Protein AF-A0A914SYP7-F1 (afdb_monomer)

Solvent-accessible surface area (backbone atoms only — not comparable to full-atom values): 13583 Å² total; per-residue (Å²): 135,56,60,58,55,54,34,46,78,70,54,37,37,59,67,26,40,69,58,73,39,77,36,62,52,45,27,40,28,36,30,18,75,81,48,100,40,60,24,59,44,74,64,78,70,48,81,39,57,65,68,84,63,86,52,96,86,84,52,54,70,45,66,65,44,69,56,61,46,80,34,34,41,32,38,83,73,42,60,67,60,58,36,17,36,28,43,35,43,30,37,28,48,90,49,87,47,13,25,36,36,40,38,35,40,39,75,30,78,43,51,50,61,46,49,47,62,63,46,64,76,76,53,83,63,48,77,50,71,31,72,23,89,44,66,43,72,69,57,82,59,41,78,45,41,39,38,39,38,30,25,66,34,79,59,68,79,84,58,64,69,55,46,52,51,37,39,58,71,29,57,22,39,40,28,51,30,50,73,72,27,72,59,17,60,66,42,56,66,28,53,24,26,46,42,40,31,44,33,25,66,59,65,86,56,50,69,39,91,68,94,69,75,92,75,91,72,90,74,77,83,87,75,78,81,57,62,74,59,54,53,54,54,52,53,52,50,57,53,56,62,73,75,107

Radius of gyration: 18.47 Å; Cα contacts (8 Å, |Δi|>4): 486; chains: 1; bounding box: 50×54×42 Å

pLDDT: mean 72.08, std 23.45, range [26.28, 97.94]

Secondary structure (DSSP, 8-state):
--HHHHHHHTT-TTTT-SS--SEE-SEEEEEESSS--EEEE--TT-EE-SS----TTS-------S-EEEEEEE-SSPPPSSSEEEEEEEESTTSSS-EEEEEEEEEP---SEEEHHHHHHHS--EEEEEE---EEE--SSEEEEEEEEEEEESS----HHHHHHHHHHHTT-HHHHHHHSHHHHHH-S-SEEEEEEEEESS-SSEEE--------S---------HHHHHHHHHHHHHHHT--

Structure (mmCIF, N/CA/C/O backbone):
data_AF-A0A914SYP7-F1
#
_entry.id   AF-A0A914SYP7-F1
#
loop_
_atom_site.group_PDB
_atom_site.id
_atom_site.type_symbol
_atom_site.label_atom_id
_atom_site.label_alt_id
_atom_site.label_comp_id
_atom_site.label_asym_id
_atom_site.label_entity_id
_atom_site.label_seq_id
_atom_site.pdbx_PDB_ins_code
_atom_site.Cartn_x
_atom_site.Cartn_y
_atom_site.Cartn_z
_atom_site.occupancy
_atom_site.B_iso_or_equiv
_atom_site.auth_seq_id
_atom_site.auth_comp_id
_atom_site.auth_asym_id
_atom_site.auth_atom_id
_atom_site.pdbx_PDB_model_num
ATOM 1 N N . MET A 1 1 ? 15.808 -10.526 12.968 1.00 59.25 1 MET A N 1
ATOM 2 C CA . MET A 1 1 ? 14.488 -11.088 12.610 1.00 59.25 1 MET A CA 1
ATOM 3 C C . MET A 1 1 ? 14.182 -10.662 11.183 1.00 59.25 1 MET A C 1
ATOM 5 O O . MET A 1 1 ? 14.429 -9.505 10.868 1.00 59.25 1 MET A O 1
ATOM 9 N N . THR A 1 2 ? 13.790 -11.585 10.304 1.00 77.69 2 THR A N 1
ATOM 10 C CA . THR A 1 2 ? 13.540 -11.302 8.876 1.00 77.69 2 THR A CA 1
ATOM 11 C C . THR A 1 2 ? 12.150 -10.690 8.678 1.00 77.69 2 THR A C 1
ATOM 13 O O . THR A 1 2 ? 11.275 -10.876 9.523 1.00 77.69 2 THR A O 1
ATOM 16 N N . ILE A 1 3 ? 11.920 -9.992 7.559 1.00 80.94 3 ILE A N 1
ATOM 17 C CA . ILE A 1 3 ? 10.593 -9.441 7.230 1.00 80.94 3 ILE A CA 1
ATOM 18 C C . ILE A 1 3 ? 9.526 -10.545 7.144 1.00 80.94 3 ILE A C 1
ATOM 20 O O . ILE A 1 3 ? 8.424 -10.377 7.654 1.00 80.94 3 ILE A O 1
ATOM 24 N N . SER A 1 4 ? 9.890 -11.719 6.615 1.00 79.69 4 SER A N 1
ATOM 25 C CA . SER A 1 4 ? 9.007 -12.889 6.544 1.00 79.69 4 SER A CA 1
ATOM 26 C C . SER A 1 4 ? 8.506 -13.332 7.921 1.00 79.69 4 SER A C 1
ATOM 28 O O . SER A 1 4 ? 7.299 -13.474 8.114 1.00 79.69 4 SER A O 1
ATOM 30 N N . ASN A 1 5 ? 9.399 -13.430 8.915 1.00 78.44 5 ASN A N 1
ATOM 31 C CA . ASN A 1 5 ? 8.998 -13.772 10.281 1.00 78.44 5 ASN A CA 1
ATOM 32 C C . ASN A 1 5 ? 8.018 -12.739 10.854 1.00 78.44 5 ASN A C 1
ATOM 34 O O . ASN A 1 5 ? 7.025 -13.124 11.459 1.00 78.44 5 ASN A O 1
ATOM 38 N N . TYR A 1 6 ? 8.236 -11.440 10.612 1.00 82.06 6 TYR A N 1
ATOM 39 C CA . TYR A 1 6 ? 7.307 -10.400 11.068 1.00 82.06 6 TYR A CA 1
ATOM 40 C C . TYR A 1 6 ? 5.903 -10.554 10.467 1.00 82.06 6 TYR A C 1
ATOM 42 O O . TYR A 1 6 ? 4.918 -10.420 11.193 1.00 82.06 6 TYR A O 1
ATOM 50 N N . PHE A 1 7 ? 5.785 -10.851 9.170 1.00 86.00 7 PHE A N 1
ATOM 51 C CA . PHE A 1 7 ? 4.485 -11.032 8.511 1.00 86.00 7 PHE A CA 1
ATOM 52 C C . PHE A 1 7 ? 3.754 -12.299 8.975 1.00 86.00 7 PHE A C 1
ATOM 54 O O . PHE A 1 7 ? 2.538 -12.263 9.156 1.00 86.00 7 PHE A O 1
ATOM 61 N N . VAL A 1 8 ? 4.475 -13.398 9.206 1.00 89.56 8 VAL A N 1
ATOM 62 C CA . VAL A 1 8 ? 3.882 -14.658 9.687 1.00 89.56 8 VAL A CA 1
ATOM 63 C C . VAL A 1 8 ? 3.490 -14.559 11.163 1.00 89.56 8 VAL A C 1
ATOM 65 O O . VAL A 1 8 ? 2.352 -14.855 11.519 1.00 89.56 8 VAL A O 1
ATOM 68 N N . GLU A 1 9 ? 4.391 -14.097 12.032 1.00 85.62 9 GLU A N 1
ATOM 69 C CA . GLU A 1 9 ? 4.154 -14.040 13.484 1.00 85.62 9 GLU A CA 1
ATOM 70 C C . GLU A 1 9 ? 3.092 -13.002 13.873 1.00 85.62 9 GLU A C 1
ATOM 72 O O . GLU A 1 9 ? 2.398 -13.166 14.875 1.00 85.62 9 GLU A O 1
ATOM 77 N N . SER A 1 10 ? 2.921 -11.944 13.074 1.00 83.12 10 SER A N 1
ATOM 78 C CA . SER A 1 10 ? 1.834 -10.972 13.264 1.00 83.12 10 SER A CA 1
ATOM 79 C C . SER A 1 10 ? 0.471 -11.461 12.764 1.00 83.12 10 SER A C 1
ATOM 81 O O . SER A 1 10 ? -0.525 -10.771 12.980 1.00 83.12 10 SER A O 1
ATOM 83 N N . GLY A 1 11 ? 0.414 -12.617 12.093 1.00 89.69 11 GLY A N 1
ATOM 84 C CA . GLY A 1 11 ? -0.795 -13.153 11.466 1.00 89.69 11 GLY A CA 1
ATOM 85 C C . GLY A 1 11 ? -1.208 -12.442 10.173 1.00 89.69 11 GLY A C 1
ATOM 86 O O . GLY A 1 11 ? -2.262 -12.763 9.624 1.00 89.69 11 GLY A O 1
ATOM 87 N N . LEU A 1 12 ? -0.398 -11.495 9.675 1.00 90.19 12 LEU A N 1
ATOM 88 C CA . LEU A 1 12 ? -0.665 -10.753 8.440 1.00 90.19 12 LEU A CA 1
ATOM 89 C C . LEU A 1 12 ? -0.577 -11.633 7.201 1.00 90.19 12 LEU A C 1
ATOM 91 O O . LEU A 1 12 ? -1.399 -11.488 6.303 1.00 90.19 12 LEU A O 1
ATOM 95 N N . SER A 1 13 ? 0.391 -12.543 7.152 1.00 92.62 13 SER A N 1
ATOM 96 C CA . SER A 1 13 ? 0.510 -13.513 6.067 1.00 92.62 13 SER A CA 1
ATOM 97 C C . SER A 1 13 ? 0.061 -14.900 6.530 1.00 92.62 13 SER A C 1
ATOM 99 O O . SER A 1 13 ? 0.503 -15.344 7.592 1.00 92.62 13 SER A O 1
ATOM 101 N N . PRO A 1 14 ? -0.748 -15.626 5.736 1.00 93.31 14 PRO A N 1
ATOM 102 C CA . PRO A 1 14 ? -1.319 -15.225 4.439 1.00 93.31 14 PRO A CA 1
ATOM 103 C C . PRO A 1 14 ? -2.652 -14.456 4.555 1.00 93.31 14 PRO A C 1
ATOM 105 O O . PRO A 1 14 ? -3.270 -14.155 3.541 1.00 93.31 14 PRO A O 1
ATOM 108 N N . THR A 1 15 ? -3.126 -14.180 5.775 1.00 94.31 15 THR A N 1
ATOM 109 C CA . THR A 1 15 ? -4.508 -13.750 6.056 1.00 94.31 15 THR A CA 1
ATOM 110 C C . THR A 1 15 ? -4.917 -12.438 5.389 1.00 94.31 15 THR A C 1
ATOM 112 O O . THR A 1 15 ? -6.018 -12.349 4.867 1.00 94.31 15 THR A O 1
ATOM 115 N N . ALA A 1 16 ? -4.058 -11.422 5.440 1.00 93.81 16 ALA A N 1
ATOM 116 C CA . ALA A 1 16 ? -4.297 -10.087 4.891 1.00 93.81 16 ALA A CA 1
ATOM 117 C C . ALA A 1 16 ? -3.341 -9.755 3.740 1.00 93.81 16 ALA A C 1
ATOM 119 O O . ALA A 1 16 ? -3.698 -9.024 2.823 1.00 93.81 16 ALA A O 1
ATOM 120 N N . VAL A 1 17 ? -2.118 -10.283 3.790 1.00 95.94 17 VAL A N 1
ATOM 121 C CA . VAL A 1 17 ? -1.097 -10.129 2.754 1.00 95.94 17 VAL A CA 1
ATOM 122 C C . VAL A 1 17 ? -0.752 -11.525 2.234 1.00 95.94 17 VAL A C 1
ATOM 124 O O . VAL A 1 17 ? 0.006 -12.236 2.895 1.00 95.94 17 VAL A O 1
ATOM 127 N N . PRO A 1 18 ? -1.316 -11.942 1.083 1.00 95.12 18 PRO A N 1
ATOM 128 C CA . PRO A 1 18 ? -1.165 -13.309 0.579 1.00 95.12 18 PRO A CA 1
ATOM 129 C C . PRO A 1 18 ? 0.273 -13.674 0.194 1.00 95.12 18 PRO A C 1
ATOM 131 O O . PRO A 1 18 ? 0.673 -14.829 0.325 1.00 95.12 18 PRO A O 1
ATOM 134 N N . ILE A 1 19 ? 1.050 -12.691 -0.276 1.00 95.19 19 ILE A N 1
ATOM 135 C CA . ILE A 1 19 ? 2.440 -12.864 -0.709 1.00 95.19 19 ILE A CA 1
ATOM 136 C C . ILE A 1 19 ? 3.342 -11.967 0.138 1.00 95.19 19 ILE A C 1
ATOM 138 O O . ILE A 1 19 ? 3.200 -10.746 0.148 1.00 95.19 19 ILE A O 1
ATOM 142 N N . ILE A 1 20 ? 4.285 -12.583 0.851 1.00 92.62 20 ILE A N 1
ATOM 143 C CA . ILE A 1 20 ? 5.239 -11.883 1.718 1.00 92.62 20 ILE A CA 1
ATOM 144 C C . ILE A 1 20 ? 6.195 -11.026 0.866 1.00 92.62 20 ILE A C 1
ATOM 146 O O . ILE A 1 20 ? 6.723 -11.536 -0.125 1.00 92.62 20 ILE A O 1
ATOM 150 N N . PRO A 1 21 ? 6.490 -9.773 1.267 1.00 93.62 21 PRO A N 1
ATOM 151 C CA . PRO A 1 21 ? 7.465 -8.941 0.571 1.00 93.62 21 PRO A CA 1
ATOM 152 C C . PRO A 1 21 ? 8.863 -9.552 0.509 1.00 93.62 21 PRO A C 1
ATOM 154 O O . PRO A 1 21 ? 9.337 -10.138 1.486 1.00 93.62 21 PRO A O 1
ATOM 157 N N . LEU A 1 22 ? 9.561 -9.335 -0.609 1.00 92.50 22 LEU A N 1
ATOM 158 C CA . LEU A 1 22 ? 10.922 -9.852 -0.807 1.00 92.50 22 LEU A CA 1
ATOM 159 C C . LEU A 1 22 ? 11.939 -9.247 0.174 1.00 92.50 22 LEU A C 1
ATOM 161 O O . LEU A 1 22 ? 12.915 -9.905 0.537 1.00 92.50 22 LEU A O 1
ATOM 165 N N . GLY A 1 23 ? 11.714 -8.008 0.620 1.00 87.50 23 GLY A N 1
ATOM 166 C CA . GLY A 1 23 ? 12.607 -7.317 1.544 1.00 87.50 23 GLY A CA 1
ATOM 167 C C . GLY A 1 23 ? 11.918 -6.283 2.439 1.00 87.50 23 GLY A C 1
ATOM 168 O O . GLY A 1 23 ? 10.745 -5.953 2.248 1.00 87.50 23 GLY A O 1
ATOM 169 N N . PRO A 1 24 ? 12.634 -5.776 3.454 1.00 86.12 24 PRO A N 1
ATOM 170 C CA . PRO A 1 24 ? 12.140 -4.710 4.308 1.00 86.12 24 PRO A CA 1
ATOM 171 C C . PRO A 1 24 ? 12.302 -3.329 3.663 1.00 86.12 24 PRO A C 1
ATOM 173 O O . PRO A 1 24 ? 13.251 -3.075 2.923 1.00 86.12 24 PRO A O 1
ATOM 176 N N . ILE A 1 25 ? 11.415 -2.404 4.018 1.00 82.56 25 ILE A N 1
ATOM 177 C CA . ILE A 1 25 ? 11.635 -0.967 3.806 1.00 82.56 25 ILE A CA 1
ATOM 178 C C . ILE A 1 25 ? 12.578 -0.454 4.903 1.00 82.56 25 ILE A C 1
ATOM 180 O O . ILE A 1 25 ? 12.410 -0.826 6.066 1.00 82.56 25 ILE A O 1
ATOM 184 N N . LYS A 1 26 ? 13.546 0.405 4.550 1.00 79.31 26 LYS A N 1
ATOM 185 C CA . LYS A 1 26 ? 14.510 0.960 5.516 1.00 79.31 26 LYS A CA 1
ATOM 186 C C . LYS A 1 26 ? 13.840 1.929 6.478 1.00 79.31 26 LYS A C 1
ATOM 188 O O . LYS A 1 26 ? 14.032 1.840 7.685 1.00 79.31 26 LYS A O 1
ATOM 193 N N . GLY A 1 27 ? 13.064 2.852 5.922 1.00 75.50 27 GLY A N 1
ATOM 194 C CA . GLY A 1 27 ? 12.310 3.805 6.711 1.00 75.50 27 GLY A CA 1
ATOM 195 C C . GLY A 1 27 ? 11.198 4.460 5.915 1.00 75.50 27 GLY A C 1
ATOM 196 O O . GLY A 1 27 ? 11.234 4.502 4.684 1.00 75.50 27 GLY A O 1
ATOM 197 N N . VAL A 1 28 ? 10.189 4.948 6.623 1.00 76.31 28 VAL A N 1
ATOM 198 C CA . VAL A 1 28 ? 9.064 5.673 6.028 1.00 76.31 28 VAL A CA 1
ATOM 199 C C . VAL A 1 28 ? 8.807 6.948 6.800 1.00 76.31 28 VAL A C 1
ATOM 201 O O . VAL A 1 28 ? 8.855 6.960 8.028 1.00 76.31 28 VAL A O 1
ATOM 204 N N . VAL A 1 29 ? 8.506 8.013 6.069 1.00 74.44 29 VAL A N 1
ATOM 205 C CA . VAL A 1 29 ? 8.021 9.264 6.628 1.00 74.44 29 VAL A CA 1
ATOM 206 C C . VAL A 1 29 ? 6.560 9.422 6.257 1.00 74.44 29 VAL A C 1
ATOM 208 O O . VAL A 1 29 ? 6.200 9.377 5.078 1.00 74.44 29 VAL A O 1
ATOM 211 N N . MET A 1 30 ? 5.725 9.618 7.268 1.00 70.12 30 MET A N 1
ATOM 212 C CA . MET A 1 30 ? 4.312 9.931 7.103 1.00 70.12 30 MET A CA 1
ATOM 213 C C . MET A 1 30 ? 4.042 11.360 7.568 1.00 70.12 30 MET A C 1
ATOM 215 O O . MET A 1 30 ? 4.635 11.820 8.546 1.00 70.12 30 MET A O 1
ATOM 219 N N . ARG A 1 31 ? 3.162 12.071 6.863 1.00 62.66 31 ARG A N 1
ATOM 220 C CA . ARG A 1 31 ? 2.832 13.472 7.147 1.00 62.66 31 ARG A CA 1
ATOM 221 C C . ARG A 1 31 ? 1.370 13.604 7.545 1.00 62.66 31 ARG A C 1
ATOM 223 O O . ARG A 1 31 ? 0.505 13.132 6.817 1.00 62.66 31 ARG A O 1
ATOM 230 N N . ASP A 1 32 ? 1.104 14.261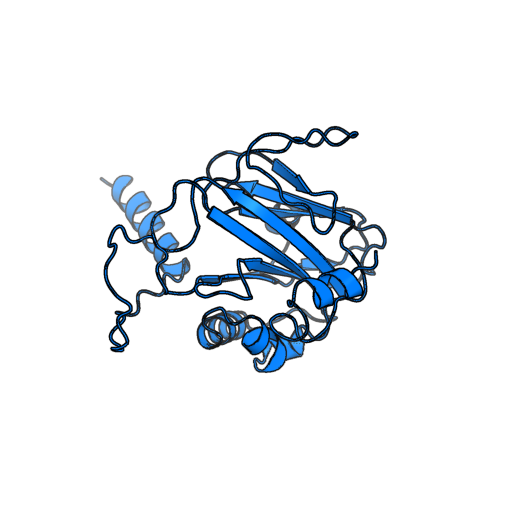 8.670 1.00 54.56 32 ASP A N 1
ATOM 231 C CA . ASP A 1 32 ? -0.244 14.673 9.076 1.00 54.56 32 ASP A CA 1
ATOM 232 C C . ASP A 1 32 ? -0.754 15.830 8.191 1.00 54.56 32 ASP A C 1
ATOM 234 O O . ASP A 1 32 ? -0.018 16.766 7.876 1.00 54.56 32 ASP A O 1
ATOM 238 N N . ASN A 1 33 ? -2.020 15.771 7.775 1.00 45.41 33 ASN A N 1
ATOM 239 C CA . ASN A 1 33 ? -2.668 16.836 7.007 1.00 45.41 33 ASN A CA 1
ATOM 240 C C . ASN A 1 33 ? -2.979 18.090 7.844 1.00 45.41 33 ASN A C 1
ATOM 242 O O . ASN A 1 33 ? -3.148 19.168 7.273 1.00 45.41 33 ASN A O 1
ATOM 246 N N . LEU A 1 34 ? -3.088 17.975 9.173 1.00 35.47 34 LEU A N 1
ATOM 247 C CA . LEU A 1 34 ? -3.500 19.086 10.045 1.00 35.47 34 LEU A CA 1
ATOM 248 C C . LEU A 1 34 ? -2.331 19.906 10.587 1.00 35.47 34 LEU A C 1
ATOM 250 O O . LEU A 1 34 ? -2.482 21.090 10.889 1.00 35.47 34 LEU A O 1
ATOM 254 N N . THR A 1 35 ? -1.161 19.297 10.697 1.00 34.34 35 THR A N 1
ATOM 255 C CA . THR A 1 35 ? 0.061 19.970 11.112 1.00 34.34 35 THR A CA 1
ATOM 256 C C . THR A 1 35 ? 1.172 19.453 10.220 1.00 34.34 35 THR A C 1
ATOM 258 O O . THR A 1 35 ? 1.329 18.252 10.072 1.00 34.34 35 THR A O 1
ATOM 261 N N . SER A 1 36 ? 1.916 20.344 9.569 1.00 32.97 36 SER A N 1
ATOM 262 C CA . SER A 1 36 ? 3.053 20.048 8.687 1.00 32.97 36 SER A CA 1
ATOM 263 C C . SER A 1 36 ? 4.226 19.420 9.457 1.00 32.97 36 SER A C 1
ATOM 265 O O . SER A 1 36 ? 5.315 19.983 9.552 1.00 32.97 36 SER A O 1
ATOM 267 N N . GLN A 1 37 ? 3.971 18.275 10.074 1.00 34.00 37 GLN A N 1
ATOM 268 C CA . GLN A 1 37 ? 4.806 17.567 11.014 1.00 34.00 37 GLN A CA 1
ATOM 269 C C . GLN A 1 37 ? 5.118 16.189 10.417 1.00 34.00 37 GLN A C 1
ATOM 271 O O . GLN A 1 37 ? 4.225 15.409 10.088 1.00 34.00 37 GLN A O 1
ATOM 276 N N . LEU A 1 38 ? 6.410 15.944 10.192 1.00 34.38 38 LEU A N 1
ATOM 277 C CA . LEU A 1 38 ? 6.953 14.721 9.605 1.00 34.38 38 LEU A CA 1
ATOM 278 C C . LEU A 1 38 ? 7.151 13.679 10.710 1.00 34.38 38 LEU A C 1
ATOM 280 O O . LEU A 1 38 ? 7.789 13.987 11.713 1.00 34.38 38 LEU A O 1
ATOM 284 N N . ALA A 1 39 ? 6.654 12.459 10.528 1.00 39.94 39 ALA A N 1
ATOM 285 C CA . ALA A 1 39 ? 6.947 11.331 11.409 1.00 39.94 39 ALA A CA 1
ATOM 286 C C . ALA A 1 39 ? 7.820 10.319 10.660 1.00 39.94 39 ALA A C 1
ATOM 288 O O . ALA A 1 39 ? 7.335 9.733 9.699 1.00 39.94 39 ALA A O 1
ATOM 289 N N . SER A 1 40 ? 9.075 10.113 11.080 1.00 37.81 40 SER A N 1
ATOM 290 C CA . SER A 1 40 ? 9.944 9.059 10.525 1.00 37.81 40 SER A CA 1
ATOM 291 C C . SER A 1 40 ? 9.856 7.768 11.328 1.00 37.81 40 SER A C 1
ATOM 293 O O . SER A 1 40 ? 9.813 7.797 12.558 1.00 37.81 40 SER A O 1
ATOM 295 N N . ILE A 1 41 ? 9.877 6.636 10.632 1.00 49.47 41 ILE A N 1
ATOM 296 C CA . ILE A 1 41 ? 9.817 5.291 11.202 1.00 49.47 41 ILE A CA 1
ATOM 297 C C . ILE A 1 41 ? 10.983 4.488 10.631 1.00 49.47 41 ILE A C 1
ATOM 299 O O . ILE A 1 41 ? 10.940 4.110 9.465 1.00 49.47 41 ILE A O 1
ATOM 303 N N . ASP A 1 42 ? 11.986 4.198 11.466 1.00 38.62 42 ASP A N 1
ATOM 304 C CA . ASP A 1 42 ? 13.215 3.483 11.072 1.00 38.62 42 ASP A CA 1
ATOM 305 C C . ASP A 1 42 ? 13.278 2.032 11.606 1.00 38.62 42 ASP A C 1
ATOM 307 O O . ASP A 1 42 ? 14.337 1.405 11.583 1.00 38.62 42 ASP A O 1
ATOM 311 N N . GLN A 1 43 ? 12.178 1.467 12.134 1.00 38.62 43 GLN A N 1
ATOM 312 C CA . GLN A 1 43 ? 12.173 0.095 12.671 1.00 38.62 43 GLN A CA 1
ATOM 313 C C . GLN A 1 43 ? 10.895 -0.696 12.364 1.00 38.62 43 GLN A C 1
ATOM 315 O O . GLN A 1 43 ? 9.776 -0.200 12.479 1.00 38.62 43 GLN A O 1
ATOM 320 N N . ILE A 1 44 ? 11.093 -1.969 12.008 1.00 40.28 44 ILE A N 1
ATOM 321 C CA . ILE A 1 44 ? 10.047 -2.973 11.791 1.00 40.28 44 ILE A CA 1
ATOM 322 C C . ILE A 1 44 ? 9.526 -3.444 13.156 1.00 40.28 44 ILE A C 1
ATOM 324 O O . ILE A 1 44 ? 10.312 -3.879 13.998 1.00 40.28 44 ILE A O 1
ATOM 328 N N . GLY A 1 45 ? 8.205 -3.419 13.360 1.00 39.66 45 GLY A N 1
ATOM 329 C CA . GLY A 1 45 ? 7.557 -4.113 14.480 1.00 39.66 45 GLY A CA 1
ATOM 330 C C . GLY A 1 45 ? 7.486 -3.374 15.822 1.00 39.66 45 GLY A C 1
ATOM 331 O O . GLY A 1 45 ? 7.166 -4.004 16.831 1.00 39.66 45 GLY A O 1
ATOM 332 N N . THR A 1 46 ? 7.729 -2.064 15.872 1.00 44.91 46 THR A N 1
ATOM 333 C CA . THR A 1 46 ? 7.643 -1.284 17.118 1.00 44.91 46 THR A CA 1
ATOM 334 C C . THR A 1 46 ? 6.238 -0.715 17.372 1.00 44.91 46 THR A C 1
ATOM 336 O O . THR A 1 46 ? 5.563 -0.213 16.471 1.00 44.91 46 THR A O 1
ATOM 339 N N . ASP A 1 47 ? 5.791 -0.801 18.630 1.00 41.66 47 ASP A N 1
ATOM 340 C CA . ASP A 1 47 ? 4.646 -0.054 19.163 1.00 41.66 47 ASP A CA 1
ATOM 341 C C . ASP A 1 47 ? 5.086 1.404 19.359 1.00 41.66 47 ASP A C 1
ATOM 343 O O . ASP A 1 47 ? 5.826 1.704 20.296 1.00 41.66 47 ASP A O 1
ATOM 347 N N . PHE A 1 48 ? 4.631 2.323 18.511 1.00 45.12 48 PHE A N 1
ATOM 348 C CA . PHE A 1 48 ? 4.865 3.746 18.729 1.00 45.12 48 PHE A CA 1
ATOM 349 C C . PHE A 1 48 ? 3.738 4.323 19.590 1.00 45.12 48 PHE A C 1
ATOM 351 O O . PHE A 1 48 ? 2.558 4.282 19.225 1.00 45.12 48 PHE A O 1
ATOM 358 N N . ALA A 1 49 ? 4.094 4.856 20.759 1.00 33.88 49 ALA A N 1
ATOM 359 C CA . ALA A 1 49 ? 3.224 5.775 21.479 1.00 33.88 49 ALA A CA 1
ATOM 360 C C . ALA A 1 49 ? 3.195 7.118 20.721 1.00 33.88 49 ALA A C 1
ATOM 362 O O . ALA A 1 49 ? 4.225 7.512 20.175 1.00 33.88 49 ALA A O 1
ATOM 363 N N . PRO A 1 50 ? 2.082 7.877 20.740 1.00 38.69 50 PRO A N 1
ATOM 364 C CA . PRO A 1 50 ? 2.038 9.215 20.143 1.00 38.69 50 PRO A CA 1
ATOM 365 C C . PRO A 1 50 ? 2.954 10.205 20.878 1.00 38.69 50 PRO A C 1
ATOM 367 O O . PRO A 1 50 ? 3.120 11.333 20.434 1.00 38.69 50 PRO A O 1
ATOM 370 N N . ASN A 1 51 ? 3.559 9.774 21.991 1.00 33.00 51 ASN A N 1
ATOM 371 C CA . ASN A 1 51 ? 4.524 10.517 22.773 1.00 33.00 51 ASN A CA 1
ATOM 372 C C . ASN A 1 51 ? 5.824 9.703 22.899 1.00 33.00 51 ASN A C 1
ATOM 374 O O . ASN A 1 51 ? 5.864 8.715 23.629 1.00 33.00 51 ASN A O 1
ATOM 378 N N . ILE A 1 52 ? 6.887 10.231 22.284 1.00 32.53 52 ILE A N 1
ATOM 379 C CA . ILE A 1 52 ? 8.311 10.007 22.596 1.00 32.53 52 ILE A CA 1
ATOM 380 C C . ILE A 1 52 ? 8.976 8.759 21.987 1.00 32.53 52 ILE A C 1
ATOM 382 O O . ILE A 1 52 ? 8.609 7.616 22.232 1.00 32.53 52 ILE A O 1
ATOM 386 N N . GLY A 1 53 ? 10.080 9.040 21.287 1.00 29.31 53 GLY A N 1
ATOM 387 C CA . GLY A 1 53 ? 11.102 8.102 20.829 1.00 29.31 53 GLY A CA 1
ATOM 388 C C . GLY A 1 53 ? 12.121 8.831 19.947 1.00 29.31 53 GLY A C 1
ATOM 389 O O . GLY A 1 53 ? 12.003 8.840 18.729 1.00 29.31 53 GLY A O 1
ATOM 390 N N . VAL A 1 54 ? 13.101 9.503 20.556 1.00 26.67 54 VAL A N 1
ATOM 391 C CA . VAL A 1 54 ? 14.262 10.025 19.818 1.00 26.67 54 VAL A CA 1
ATOM 392 C C . VAL A 1 54 ? 15.038 8.824 19.274 1.00 26.67 54 VAL A C 1
ATOM 394 O O . VAL A 1 54 ? 15.566 8.037 20.058 1.00 26.67 54 VAL A O 1
ATOM 397 N N . ILE A 1 55 ? 15.110 8.682 17.951 1.00 33.84 55 ILE A N 1
ATOM 398 C CA . ILE A 1 55 ? 16.064 7.786 17.287 1.00 33.84 55 ILE A CA 1
ATOM 399 C C . ILE A 1 55 ? 17.349 8.602 17.041 1.00 33.84 55 ILE A C 1
ATOM 401 O O . ILE A 1 55 ? 17.259 9.784 16.683 1.00 33.84 55 ILE A O 1
ATOM 405 N N . PRO A 1 56 ? 18.557 8.046 17.243 1.00 27.14 56 PRO A N 1
ATOM 406 C CA . PRO A 1 56 ? 19.784 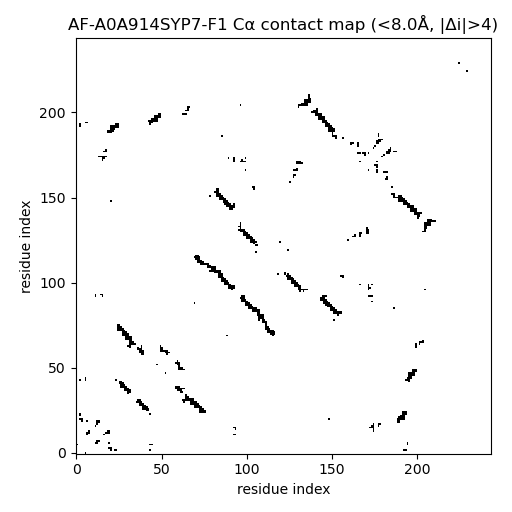8.732 16.850 1.00 27.14 56 PRO A CA 1
ATOM 407 C C . PRO A 1 56 ? 19.756 8.944 15.329 1.00 27.14 56 PRO A C 1
ATOM 409 O O . PRO A 1 56 ? 19.503 7.981 14.615 1.00 27.14 56 PRO A O 1
ATOM 412 N N . ASN A 1 57 ? 20.022 10.177 14.870 1.00 29.45 57 ASN A N 1
ATOM 413 C CA . ASN A 1 57 ? 20.063 10.679 13.472 1.00 29.45 57 ASN A CA 1
ATOM 414 C C . ASN A 1 57 ? 19.019 11.752 13.097 1.00 29.45 57 ASN A C 1
ATOM 416 O O . ASN A 1 57 ? 18.924 12.128 11.933 1.00 29.45 57 ASN A O 1
ATOM 420 N N . GLY A 1 58 ? 18.325 12.349 14.071 1.00 26.28 58 GLY A N 1
ATOM 421 C CA . GLY A 1 58 ? 17.692 13.663 13.867 1.00 26.28 58 GLY A CA 1
ATOM 422 C C . GLY A 1 58 ? 16.315 13.646 13.204 1.00 26.28 58 GLY A C 1
ATOM 423 O O . GLY A 1 58 ? 15.903 14.663 12.650 1.00 26.28 58 GLY A O 1
ATOM 424 N N . LEU A 1 59 ? 15.587 12.531 13.286 1.00 30.45 59 LEU A N 1
ATOM 425 C CA . LEU A 1 59 ? 14.200 12.452 12.833 1.00 30.45 59 LEU A CA 1
ATOM 426 C C . LEU A 1 59 ? 13.258 12.414 14.042 1.00 30.45 59 LEU A C 1
ATOM 428 O O . LEU A 1 59 ? 13.374 11.568 14.930 1.00 30.45 59 LEU A O 1
ATOM 432 N N . THR A 1 60 ? 12.363 13.398 14.095 1.00 30.72 60 THR A N 1
ATOM 433 C CA . THR A 1 60 ? 11.447 13.645 15.213 1.00 30.72 60 THR A CA 1
ATOM 434 C C . THR A 1 60 ? 10.157 12.848 15.018 1.00 30.72 60 THR A C 1
ATOM 436 O O . THR A 1 60 ? 9.574 12.863 13.939 1.00 30.72 60 THR A O 1
ATOM 439 N N . LEU A 1 61 ? 9.687 12.169 16.067 1.00 30.73 61 LEU A N 1
ATOM 440 C CA . LEU A 1 61 ? 8.327 11.628 16.137 1.00 30.73 61 LEU A CA 1
ATOM 441 C C . LEU A 1 61 ? 7.351 12.774 16.363 1.00 30.73 61 LEU A C 1
ATOM 443 O O . LEU A 1 61 ? 7.489 13.515 17.339 1.00 30.73 61 LEU A O 1
ATOM 447 N N . LEU A 1 62 ? 6.360 12.899 15.489 1.00 32.28 62 LEU A N 1
ATOM 448 C CA . LEU A 1 62 ? 5.316 13.898 15.634 1.00 32.28 62 LEU A CA 1
ATOM 449 C C . LEU A 1 62 ? 3.926 13.274 15.556 1.00 32.28 62 LEU A C 1
ATOM 451 O O . LEU A 1 62 ? 3.719 12.187 15.016 1.00 32.28 62 LEU A O 1
ATOM 455 N N . GLN A 1 63 ? 3.001 13.989 16.183 1.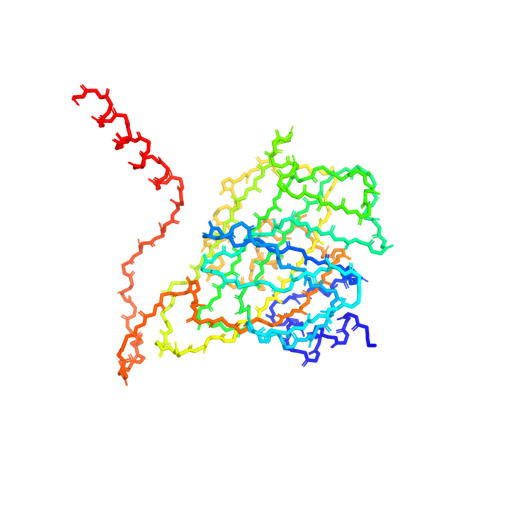00 34.16 63 GLN A N 1
ATOM 456 C CA . GLN A 1 63 ? 1.605 13.653 16.373 1.00 34.16 63 GLN A CA 1
ATOM 457 C C . GLN A 1 63 ? 0.949 13.327 15.029 1.00 34.16 63 GLN A C 1
ATOM 459 O O . GLN A 1 63 ? 0.788 14.191 14.176 1.00 34.16 63 GLN A O 1
ATOM 464 N N . VAL A 1 64 ? 0.543 12.072 14.851 1.00 36.47 64 VAL A N 1
ATOM 465 C CA . VAL A 1 64 ? -0.333 11.696 13.744 1.00 36.47 64 VAL A CA 1
ATOM 466 C C . VAL A 1 64 ? -1.721 12.244 14.065 1.00 36.47 64 VAL A C 1
ATOM 468 O O . VAL A 1 64 ? -2.453 11.679 14.882 1.00 36.47 64 VAL A O 1
ATOM 471 N N . GLY A 1 65 ? -2.051 13.395 13.482 1.00 35.06 65 GLY A N 1
ATOM 472 C CA . GLY A 1 65 ? -3.430 13.835 13.332 1.00 35.06 65 GLY A CA 1
ATOM 473 C C . GLY A 1 65 ? -4.216 12.893 12.421 1.00 35.06 65 GLY A C 1
ATOM 474 O O . GLY A 1 65 ? -3.688 11.957 11.816 1.00 35.06 65 GLY A O 1
ATOM 475 N N . SER A 1 66 ? -5.529 13.101 12.375 1.00 38.53 66 SER A N 1
ATOM 476 C CA . SER A 1 66 ? -6.425 12.309 11.541 1.00 38.53 66 SER A CA 1
ATOM 477 C C . SER A 1 66 ? -5.972 12.424 10.078 1.00 38.53 66 SER A C 1
ATOM 479 O O . SER A 1 66 ? -5.998 13.519 9.526 1.00 38.53 66 SER A O 1
ATOM 481 N N . PHE A 1 67 ? -5.587 11.293 9.473 1.00 47.69 67 PHE A N 1
ATOM 482 C CA . PHE A 1 67 ? -5.106 11.131 8.088 1.00 47.69 67 PHE A CA 1
ATOM 483 C C . PHE A 1 67 ? -3.629 11.509 7.859 1.00 47.69 67 PHE A C 1
ATOM 485 O O . PHE A 1 67 ? -3.311 12.629 7.461 1.00 47.69 67 PHE A O 1
ATOM 492 N N . SER A 1 68 ? -2.724 10.533 8.027 1.00 51.19 68 SER A N 1
ATOM 493 C CA . SER A 1 68 ? -1.348 10.661 7.541 1.00 51.19 68 SER A CA 1
ATOM 494 C C . SER A 1 68 ? -1.185 10.144 6.112 1.00 51.19 68 SER A C 1
ATOM 496 O O . SER A 1 68 ? -1.572 9.017 5.806 1.00 51.19 68 SER A O 1
ATOM 498 N N . ILE A 1 69 ? -0.580 10.962 5.253 1.00 64.31 69 ILE A N 1
ATOM 499 C CA . ILE A 1 69 ? -0.227 10.628 3.868 1.00 64.31 69 ILE A CA 1
ATOM 500 C C . ILE A 1 69 ? 1.217 10.116 3.854 1.00 64.31 69 ILE A C 1
ATOM 502 O O . ILE A 1 69 ? 2.074 10.641 4.573 1.00 64.31 69 ILE A O 1
ATOM 506 N N . LEU A 1 70 ? 1.493 9.086 3.052 1.00 74.19 70 LEU A N 1
ATOM 507 C CA . LEU A 1 70 ? 2.858 8.613 2.833 1.00 74.19 70 LEU A CA 1
ATOM 508 C C . LEU A 1 70 ? 3.651 9.711 2.112 1.00 74.19 70 LEU A C 1
ATOM 510 O O . LEU A 1 70 ? 3.261 10.145 1.031 1.00 74.19 70 LEU A O 1
ATOM 514 N N . ASP A 1 71 ? 4.743 10.173 2.714 1.00 79.31 71 ASP A N 1
ATOM 515 C CA . ASP A 1 71 ? 5.502 11.318 2.210 1.00 79.31 71 ASP A CA 1
ATOM 516 C C . ASP A 1 71 ? 6.841 10.898 1.613 1.00 79.31 71 ASP A C 1
ATOM 518 O O . ASP A 1 71 ? 7.165 11.249 0.482 1.00 79.31 71 ASP A O 1
ATOM 522 N N . THR A 1 72 ? 7.633 10.137 2.364 1.00 79.69 72 THR A N 1
ATOM 523 C CA . THR A 1 72 ? 8.958 9.692 1.923 1.00 79.69 72 THR A CA 1
ATOM 524 C C . THR A 1 72 ? 9.175 8.230 2.273 1.00 79.69 72 THR A C 1
ATOM 526 O O . THR A 1 72 ? 8.724 7.758 3.314 1.00 79.69 72 THR A O 1
ATOM 529 N N . VAL A 1 73 ? 9.889 7.513 1.414 1.00 82.06 73 VAL A N 1
ATOM 530 C CA . VAL A 1 73 ? 10.304 6.130 1.642 1.00 82.06 73 VAL A CA 1
ATOM 531 C C . VAL A 1 73 ? 11.804 6.023 1.420 1.00 82.06 73 VAL A C 1
ATOM 533 O O . VAL A 1 73 ? 12.312 6.470 0.398 1.00 82.06 73 VAL A O 1
ATOM 536 N N . ALA A 1 74 ? 12.513 5.421 2.366 1.00 82.06 74 ALA A N 1
ATOM 537 C CA . ALA A 1 74 ? 13.929 5.116 2.250 1.00 82.06 74 ALA A CA 1
ATOM 538 C C . ALA A 1 74 ? 14.138 3.623 1.974 1.00 82.06 74 ALA A C 1
ATOM 540 O O . ALA A 1 74 ? 13.454 2.761 2.539 1.00 82.06 74 ALA A O 1
ATOM 541 N N . PHE A 1 75 ? 15.137 3.315 1.150 1.00 82.56 75 PHE A N 1
ATOM 542 C CA . PHE A 1 75 ? 15.501 1.958 0.759 1.00 82.56 75 PHE A CA 1
ATOM 543 C C . PHE A 1 75 ? 16.943 1.645 1.159 1.00 82.56 75 PHE A C 1
ATOM 545 O O . PHE A 1 75 ? 17.842 2.461 0.956 1.00 82.56 75 PHE A O 1
ATOM 552 N N . ASP A 1 76 ? 17.183 0.443 1.686 1.00 77.12 76 ASP A N 1
ATOM 553 C CA . ASP A 1 76 ? 18.548 -0.094 1.795 1.00 77.12 76 ASP A CA 1
ATOM 554 C C . ASP A 1 76 ? 19.027 -0.646 0.448 1.00 77.12 76 ASP A C 1
ATOM 556 O O . ASP A 1 76 ? 20.192 -0.494 0.087 1.00 77.12 76 ASP A O 1
ATOM 560 N N . TYR A 1 77 ? 18.096 -1.218 -0.321 1.00 84.81 77 TYR A N 1
ATOM 561 C CA . TYR A 1 77 ? 18.301 -1.683 -1.686 1.00 84.81 77 TYR A CA 1
ATOM 562 C C . TYR A 1 77 ? 17.275 -0.991 -2.590 1.00 84.81 77 TYR A C 1
ATOM 564 O O . TYR A 1 77 ? 16.111 -1.403 -2.606 1.00 84.81 77 TYR A O 1
ATOM 572 N N . PRO A 1 78 ? 17.665 0.092 -3.285 1.00 90.19 78 PRO A N 1
ATOM 573 C CA . PRO A 1 78 ? 16.767 0.834 -4.160 1.00 90.19 78 PRO A CA 1
ATOM 574 C C . PRO A 1 78 ? 16.134 -0.073 -5.220 1.00 90.19 78 PRO A C 1
ATOM 576 O O . PRO A 1 78 ? 16.843 -0.899 -5.808 1.00 90.19 78 PRO A O 1
ATOM 579 N N . PRO A 1 79 ? 14.830 0.077 -5.510 1.00 92.81 79 PRO A N 1
ATOM 580 C CA . PRO A 1 79 ? 14.235 -0.541 -6.687 1.00 92.81 79 PRO A CA 1
ATOM 581 C C . PRO A 1 79 ? 14.997 -0.119 -7.948 1.00 92.81 79 PRO A C 1
ATOM 583 O O . PRO A 1 79 ? 15.402 1.032 -8.062 1.00 92.81 79 PRO A O 1
ATOM 586 N N . SER A 1 80 ? 15.199 -1.031 -8.900 1.00 92.88 80 SER A N 1
ATOM 587 C CA . SER A 1 80 ? 15.930 -0.719 -10.134 1.00 92.88 80 SER A CA 1
ATOM 588 C C . SER A 1 80 ? 15.241 0.381 -10.943 1.00 92.88 80 SER A C 1
ATOM 590 O O . SER A 1 80 ? 14.015 0.361 -11.072 1.00 92.88 80 SER A O 1
ATOM 592 N N . GLU A 1 81 ? 16.040 1.250 -11.564 1.00 94.56 81 GLU A N 1
ATOM 593 C CA . GLU A 1 81 ? 15.566 2.282 -12.488 1.00 94.56 81 GLU A CA 1
ATOM 594 C C . GLU A 1 81 ? 14.671 1.704 -13.601 1.00 94.56 81 GLU A C 1
ATOM 596 O O . GLU A 1 81 ? 14.857 0.576 -14.077 1.00 94.56 81 GLU A O 1
ATOM 601 N N . GLY A 1 82 ? 13.682 2.497 -14.007 1.00 93.38 82 GLY A N 1
ATOM 602 C CA . GLY A 1 82 ? 12.697 2.151 -15.020 1.00 93.38 82 GLY A CA 1
ATOM 603 C C . GLY A 1 82 ? 11.457 1.464 -14.448 1.00 93.38 82 GLY A C 1
ATOM 604 O O . GLY A 1 82 ? 11.478 0.843 -13.380 1.00 93.38 82 GLY A O 1
ATOM 605 N N . GLY A 1 83 ? 10.358 1.561 -15.195 1.00 95.19 83 GLY A N 1
ATOM 606 C CA . GLY A 1 83 ? 9.041 1.124 -14.740 1.00 95.19 83 GLY A CA 1
ATOM 607 C C . GLY A 1 83 ? 8.448 2.059 -13.684 1.00 95.19 83 GLY A C 1
ATOM 608 O O . GLY A 1 83 ? 8.831 3.227 -13.575 1.00 95.19 83 GLY A O 1
ATOM 609 N N . PHE A 1 84 ? 7.506 1.530 -12.907 1.00 96.38 84 PHE A N 1
ATOM 610 C CA . PHE A 1 84 ? 6.700 2.291 -11.960 1.00 96.38 84 PHE A CA 1
ATOM 611 C C . PHE A 1 84 ? 6.638 1.597 -10.603 1.00 96.38 84 PHE A C 1
ATOM 613 O O . PHE A 1 84 ? 6.502 0.378 -10.521 1.00 96.38 84 PHE A O 1
ATOM 620 N N . LEU A 1 85 ? 6.734 2.394 -9.546 1.00 97.12 85 LEU A N 1
ATOM 621 C CA . LEU A 1 85 ? 6.500 2.026 -8.164 1.00 97.12 85 LEU A CA 1
ATOM 622 C C . LEU A 1 85 ? 5.054 2.332 -7.784 1.00 97.12 85 LEU A C 1
ATOM 624 O O . LEU A 1 85 ? 4.491 3.365 -8.166 1.00 97.12 85 LEU A O 1
ATOM 628 N N . HIS A 1 86 ? 4.493 1.443 -6.973 1.00 96.69 86 HIS A N 1
ATOM 629 C CA . HIS A 1 86 ? 3.182 1.615 -6.359 1.00 96.69 86 HIS A CA 1
ATOM 630 C C . HIS A 1 86 ? 3.312 1.361 -4.867 1.00 96.69 86 HIS A C 1
ATOM 632 O O . HIS A 1 86 ? 3.898 0.360 -4.457 1.00 96.69 86 HIS A O 1
ATOM 638 N N . PHE A 1 87 ? 2.780 2.265 -4.057 1.00 95.31 87 PHE A N 1
ATOM 639 C CA . PHE A 1 87 ? 2.832 2.195 -2.606 1.00 95.31 87 PHE A CA 1
ATOM 640 C C . PHE A 1 87 ? 1.425 1.938 -2.091 1.00 95.31 87 PHE A C 1
ATOM 642 O O . PHE A 1 87 ? 0.517 2.733 -2.323 1.00 95.31 87 PHE A O 1
ATOM 649 N N . LEU A 1 88 ? 1.248 0.840 -1.373 1.00 95.69 88 LEU A N 1
ATOM 650 C CA . LEU A 1 88 ? 0.004 0.511 -0.702 1.00 95.69 88 LEU A CA 1
ATOM 651 C C . LEU A 1 88 ? 0.196 0.694 0.795 1.00 95.69 88 LEU A C 1
ATOM 653 O O . LEU A 1 88 ? 1.113 0.118 1.375 1.00 95.69 88 LEU A O 1
ATOM 657 N N . VAL A 1 89 ? -0.686 1.463 1.421 1.00 92.00 89 VAL A N 1
ATOM 658 C CA . VAL A 1 89 ? -0.772 1.602 2.875 1.00 92.00 89 VAL A CA 1
ATOM 659 C C . VAL A 1 89 ? -2.096 1.007 3.322 1.00 92.00 89 VAL A C 1
ATOM 661 O O . VAL A 1 89 ? -3.155 1.490 2.929 1.00 92.00 89 VAL A O 1
ATOM 664 N N . ALA A 1 90 ? -2.046 -0.031 4.147 1.00 92.50 90 ALA A N 1
ATOM 665 C CA . ALA A 1 90 ? -3.220 -0.618 4.769 1.00 92.50 90 ALA A CA 1
ATOM 666 C C . ALA A 1 90 ? -3.241 -0.331 6.270 1.00 92.50 90 ALA A C 1
ATOM 668 O O . ALA A 1 90 ? -2.212 -0.434 6.942 1.00 92.50 90 ALA A O 1
ATOM 669 N N . ILE A 1 91 ? -4.419 0.009 6.786 1.00 87.75 91 ILE A N 1
ATOM 670 C CA . ILE A 1 91 ? -4.664 0.283 8.203 1.00 87.75 91 ILE A CA 1
ATOM 671 C C . ILE A 1 91 ? -5.626 -0.768 8.734 1.00 87.75 91 ILE A C 1
ATOM 673 O O . ILE A 1 91 ? -6.690 -0.989 8.157 1.00 87.75 91 ILE A O 1
ATOM 677 N N . ASP A 1 92 ? -5.217 -1.408 9.825 1.00 89.31 92 ASP A N 1
ATOM 678 C CA . ASP A 1 92 ? -5.917 -2.497 10.498 1.00 89.31 92 ASP A CA 1
ATOM 679 C C . ASP A 1 92 ? -6.382 -3.614 9.549 1.00 89.31 92 ASP A C 1
ATOM 681 O O . ASP A 1 92 ? -7.521 -4.060 9.635 1.00 89.31 92 ASP A O 1
ATOM 685 N N . PRO A 1 93 ? -5.515 -4.145 8.661 1.00 92.19 93 PRO A N 1
ATOM 686 C CA . PRO A 1 93 ? -5.945 -5.076 7.614 1.00 92.19 93 PRO A CA 1
ATOM 687 C C . PRO A 1 93 ? -6.393 -6.458 8.130 1.00 92.19 93 PRO A C 1
ATOM 689 O O . PRO A 1 93 ? -6.849 -7.279 7.343 1.00 92.19 93 PRO A O 1
ATOM 692 N N . LEU A 1 94 ? -6.253 -6.732 9.433 1.00 91.06 94 LEU A N 1
ATOM 693 C CA . LEU A 1 94 ? -6.758 -7.942 10.101 1.00 91.06 94 LEU A CA 1
ATOM 694 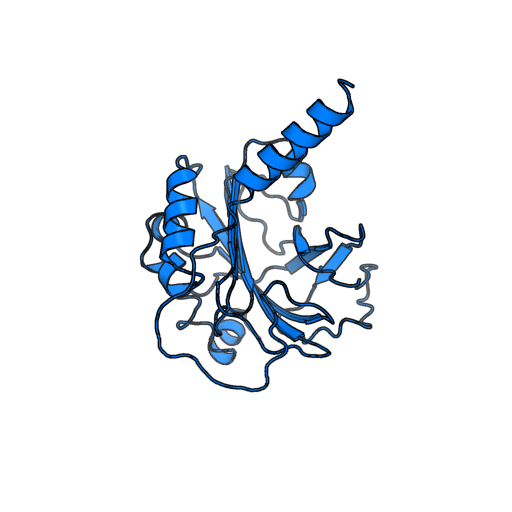C C . LEU A 1 94 ? -8.079 -7.714 10.848 1.00 91.06 94 LEU A C 1
ATOM 696 O O . LEU A 1 94 ? -8.622 -8.655 11.428 1.00 91.06 94 LEU A O 1
ATOM 700 N N . TYR A 1 95 ? -8.573 -6.477 10.890 1.00 88.44 95 TYR A N 1
ATOM 701 C CA . TYR A 1 95 ? -9.744 -6.089 11.666 1.00 88.44 95 TYR A CA 1
ATOM 702 C C . TYR A 1 95 ? -10.747 -5.338 10.790 1.00 88.44 95 TYR A C 1
ATOM 704 O O . TYR A 1 95 ? -10.433 -4.875 9.700 1.00 88.44 95 TYR A O 1
ATOM 712 N N . ILE A 1 96 ? -11.984 -5.242 11.272 1.00 84.44 96 ILE A N 1
ATOM 713 C CA . ILE A 1 96 ? -13.037 -4.453 10.635 1.00 84.44 96 ILE A CA 1
ATOM 714 C C . ILE A 1 96 ? -13.411 -3.328 11.603 1.00 84.44 96 ILE A C 1
ATOM 716 O O . ILE A 1 96 ? -13.700 -3.621 12.768 1.00 84.44 96 ILE A O 1
ATOM 720 N N . PRO A 1 97 ? -13.458 -2.067 11.146 1.00 86.12 97 PRO A N 1
ATOM 721 C CA . PRO A 1 97 ? -13.115 -1.592 9.802 1.00 86.12 97 PRO A CA 1
ATOM 722 C C . PRO A 1 97 ? -11.605 -1.645 9.511 1.00 86.12 97 PRO A C 1
ATOM 724 O O . PRO A 1 97 ? -10.784 -1.573 10.419 1.00 86.12 97 PRO A O 1
ATOM 727 N N . SER A 1 98 ? -11.273 -1.714 8.224 1.00 90.31 98 SER A N 1
ATOM 728 C CA . SER A 1 98 ? -9.922 -1.586 7.674 1.00 90.31 98 SER A CA 1
ATOM 729 C C . SER A 1 98 ? -9.898 -0.486 6.611 1.00 90.31 98 SER A C 1
ATOM 731 O O . SER A 1 98 ? -10.944 -0.057 6.115 1.00 90.31 98 SER A O 1
ATOM 733 N N . ALA A 1 99 ? -8.715 -0.002 6.245 1.00 87.44 99 ALA A N 1
ATOM 734 C CA . ALA A 1 99 ? -8.557 0.938 5.137 1.00 87.44 99 ALA A CA 1
ATOM 735 C C . ALA A 1 99 ? -7.391 0.547 4.235 1.00 87.44 99 ALA A C 1
ATOM 737 O O . ALA A 1 99 ? -6.401 -0.012 4.707 1.00 87.44 99 ALA A O 1
ATOM 738 N N . ILE A 1 100 ? -7.502 0.878 2.950 1.00 92.12 100 ILE A N 1
ATOM 739 C CA . ILE A 1 100 ? -6.462 0.677 1.939 1.00 92.12 100 ILE A CA 1
ATOM 740 C C . ILE A 1 100 ? -6.282 1.993 1.192 1.00 92.12 100 ILE A C 1
ATOM 742 O O . ILE A 1 100 ? -7.251 2.566 0.699 1.00 92.12 100 ILE A O 1
ATOM 746 N N . PHE A 1 101 ? -5.042 2.449 1.088 1.00 89.88 101 PHE A N 1
ATOM 747 C CA . PHE A 1 101 ? -4.626 3.609 0.312 1.00 89.88 101 PHE A CA 1
ATOM 748 C C . PHE A 1 101 ? -3.604 3.144 -0.716 1.00 89.88 101 PHE A C 1
ATOM 750 O O . PHE A 1 101 ? -2.621 2.505 -0.344 1.00 89.88 101 PHE A O 1
ATOM 757 N N . LEU A 1 102 ? -3.815 3.468 -1.986 1.00 93.12 102 LEU A N 1
ATOM 758 C CA . LEU A 1 102 ? -2.929 3.092 -3.077 1.00 93.12 102 LEU A CA 1
ATOM 759 C C . LEU A 1 102 ? -2.429 4.343 -3.796 1.00 93.12 102 LEU A C 1
ATOM 761 O O . LEU A 1 102 ? -3.202 5.085 -4.394 1.00 93.12 102 LEU A O 1
ATOM 765 N N . TYR A 1 103 ? -1.117 4.537 -3.758 1.00 92.31 103 TYR A N 1
ATOM 766 C CA . TYR A 1 103 ? -0.373 5.512 -4.543 1.00 92.31 103 TYR A CA 1
ATOM 767 C C . TYR A 1 103 ? 0.237 4.758 -5.724 1.00 92.31 103 TYR A C 1
ATOM 769 O O . TYR A 1 103 ? 0.995 3.815 -5.505 1.00 92.31 103 TYR A O 1
ATOM 777 N N . TYR A 1 104 ? -0.079 5.130 -6.960 1.00 94.00 104 TYR A N 1
ATOM 778 C CA . TYR A 1 104 ? 0.312 4.348 -8.135 1.00 94.00 104 TYR A CA 1
ATOM 779 C C . TYR A 1 104 ? 0.896 5.202 -9.258 1.00 94.00 104 TYR A C 1
ATOM 781 O O . TYR A 1 104 ? 0.653 6.405 -9.341 1.00 94.00 104 TYR A O 1
ATOM 789 N N . ASN A 1 105 ? 1.655 4.548 -10.137 1.00 95.19 105 ASN A N 1
ATOM 790 C CA . ASN A 1 105 ? 2.343 5.129 -11.295 1.00 95.19 105 ASN A CA 1
ATOM 791 C C . ASN A 1 105 ? 3.454 6.126 -10.944 1.00 95.19 105 ASN A C 1
ATOM 793 O O . ASN A 1 105 ? 3.654 7.109 -11.651 1.00 95.19 105 ASN A O 1
ATOM 797 N N . TYR A 1 106 ? 4.227 5.862 -9.890 1.00 94.69 106 TYR A N 1
ATOM 798 C CA . TYR A 1 106 ? 5.410 6.666 -9.577 1.00 94.69 106 TYR A CA 1
ATOM 799 C C . TYR A 1 106 ? 6.616 6.160 -10.374 1.00 94.69 106 TYR A C 1
ATOM 801 O O . TYR A 1 106 ? 7.019 5.021 -10.157 1.00 94.69 106 TYR A O 1
ATOM 809 N N . PRO A 1 107 ? 7.225 6.937 -11.283 1.00 95.06 107 PRO A N 1
ATOM 810 C CA . PRO A 1 107 ? 8.378 6.453 -12.040 1.00 95.06 107 PRO A CA 1
ATOM 811 C C . PRO A 1 107 ? 9.534 6.049 -11.115 1.00 95.06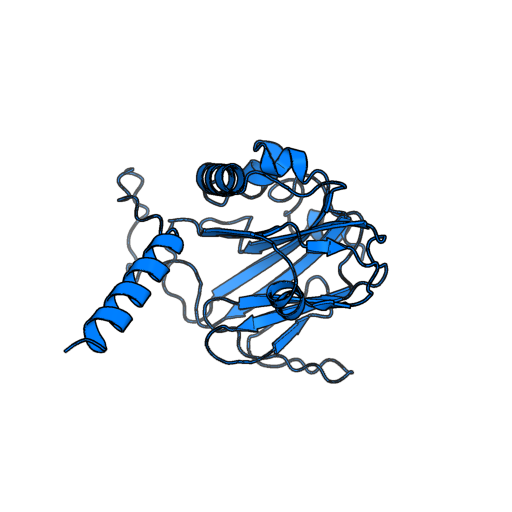 107 PRO A C 1
ATOM 813 O O . PRO A 1 107 ? 9.849 6.757 -10.158 1.00 95.06 107 PRO A O 1
ATOM 816 N N . SER A 1 108 ? 10.162 4.901 -11.383 1.00 95.06 108 SER A N 1
ATOM 817 C CA . SER A 1 108 ? 11.299 4.433 -10.583 1.00 95.06 108 SER A CA 1
ATOM 818 C C . SER A 1 108 ? 12.619 4.969 -11.135 1.00 95.06 108 SER A C 1
ATOM 820 O O . SER A 1 108 ? 12.999 4.640 -12.258 1.00 95.06 108 SER A O 1
ATOM 822 N N . PHE A 1 109 ? 13.341 5.750 -10.331 1.00 93.88 109 PHE A N 1
ATOM 823 C CA . PHE A 1 109 ? 14.621 6.362 -10.716 1.00 93.88 109 PHE A CA 1
ATOM 824 C C . PHE A 1 109 ? 15.852 5.704 -10.073 1.00 93.88 109 PHE A C 1
ATOM 826 O O . PHE A 1 109 ? 16.954 6.229 -10.180 1.00 93.88 109 PHE A O 1
ATOM 833 N N . GLY A 1 110 ? 15.699 4.571 -9.376 1.00 92.12 110 GLY A N 1
ATOM 834 C CA . GLY A 1 110 ? 16.835 3.948 -8.680 1.00 92.12 110 GLY A CA 1
ATOM 835 C C . GLY A 1 110 ? 17.300 4.688 -7.422 1.00 92.12 110 GLY A C 1
ATOM 836 O O . GLY A 1 110 ? 18.406 4.451 -6.939 1.00 92.12 110 GLY A O 1
ATOM 837 N N . GLU A 1 111 ? 16.484 5.599 -6.893 1.00 90.31 111 GLU A N 1
ATOM 838 C CA . GLU A 1 111 ? 16.849 6.465 -5.772 1.00 90.31 111 GLU A CA 1
ATOM 839 C C . GLU A 1 111 ? 16.790 5.726 -4.431 1.00 90.31 111 GLU A C 1
ATOM 841 O O . GLU A 1 111 ? 15.906 4.908 -4.189 1.00 90.31 111 GLU A O 1
ATOM 846 N N . THR A 1 112 ? 17.710 6.049 -3.518 1.00 86.56 112 THR A N 1
ATOM 847 C CA . THR A 1 112 ? 17.735 5.511 -2.143 1.00 86.56 112 THR A CA 1
ATOM 848 C C . THR A 1 112 ? 16.674 6.123 -1.236 1.00 86.56 112 THR A C 1
ATOM 850 O O . THR A 1 112 ? 16.330 5.534 -0.211 1.00 86.56 112 THR A O 1
ATOM 853 N N . ILE A 1 113 ? 16.158 7.293 -1.604 1.00 87.25 113 ILE A N 1
ATOM 854 C CA . ILE A 1 113 ? 15.088 7.999 -0.910 1.00 87.25 113 ILE A CA 1
ATOM 855 C C . ILE A 1 113 ? 14.100 8.459 -1.972 1.00 87.25 113 ILE A C 1
ATOM 857 O O . ILE A 1 113 ? 14.465 9.220 -2.861 1.00 87.25 113 ILE A O 1
ATOM 861 N N . PHE A 1 114 ? 12.855 8.016 -1.858 1.00 87.94 114 PHE A N 1
ATOM 862 C CA . PHE A 1 114 ? 11.776 8.399 -2.751 1.00 87.94 114 PHE A CA 1
ATOM 863 C C . PHE A 1 114 ? 10.824 9.357 -2.047 1.00 87.94 114 PHE A C 1
ATOM 865 O O . PHE A 1 114 ? 10.202 8.997 -1.046 1.00 87.94 114 PHE A O 1
ATOM 872 N N . ASN A 1 115 ? 10.703 10.571 -2.577 1.00 86.12 115 ASN A N 1
ATOM 873 C CA . ASN A 1 115 ? 9.801 11.591 -2.056 1.00 86.12 115 ASN A CA 1
ATOM 874 C C . ASN A 1 115 ? 8.509 11.626 -2.887 1.00 86.12 115 ASN A C 1
ATOM 876 O O . ASN A 1 115 ? 8.498 12.059 -4.046 1.00 86.12 115 ASN A O 1
ATOM 880 N N . LEU A 1 116 ? 7.406 11.174 -2.289 1.00 83.75 116 LEU A N 1
ATOM 881 C CA . LEU A 1 116 ? 6.097 11.144 -2.933 1.00 83.75 116 LEU A CA 1
ATOM 882 C C . LEU A 1 116 ? 5.553 12.561 -3.129 1.00 83.75 116 LEU A C 1
ATOM 884 O O . LEU A 1 116 ? 4.964 12.828 -4.172 1.00 83.75 116 LEU A O 1
ATOM 888 N N . THR A 1 117 ? 5.770 13.488 -2.188 1.00 78.50 117 THR A N 1
ATOM 889 C CA . THR A 1 117 ? 5.323 14.889 -2.324 1.00 78.50 117 THR A CA 1
ATOM 890 C C . THR A 1 117 ? 5.980 15.584 -3.517 1.00 78.50 117 THR A C 1
ATOM 892 O O . THR A 1 117 ? 5.303 16.256 -4.292 1.00 78.50 117 THR A O 1
ATOM 895 N N . GLU A 1 118 ? 7.289 15.427 -3.682 1.00 79.56 118 GLU A N 1
ATOM 896 C CA . GLU A 1 118 ? 8.034 16.022 -4.795 1.00 79.56 118 GLU A CA 1
ATOM 897 C C . GLU A 1 118 ? 7.639 15.377 -6.126 1.00 79.56 118 GLU A C 1
ATOM 899 O O . GLU A 1 118 ? 7.347 16.075 -7.100 1.00 79.56 118 GLU A O 1
ATOM 904 N N . SER A 1 119 ? 7.527 14.047 -6.150 1.00 84.31 119 SER A N 1
ATOM 905 C CA . SER A 1 119 ? 7.034 13.311 -7.319 1.00 84.31 119 SER A CA 1
ATOM 906 C C . SER A 1 119 ? 5.618 13.737 -7.696 1.00 84.31 119 SER A C 1
ATOM 908 O O . SER A 1 119 ? 5.298 13.867 -8.879 1.00 84.31 119 SER A O 1
ATOM 910 N N . ASN A 1 120 ? 4.792 14.055 -6.694 1.00 79.56 120 ASN A N 1
ATOM 911 C CA . ASN A 1 120 ? 3.444 14.559 -6.896 1.00 79.56 120 ASN A CA 1
ATOM 912 C C . ASN A 1 120 ? 3.393 15.926 -7.598 1.00 79.56 120 ASN A C 1
ATOM 914 O O . ASN A 1 120 ? 2.369 16.318 -8.146 1.00 79.56 120 ASN A O 1
ATOM 918 N N . GLN A 1 121 ? 4.476 16.685 -7.607 1.00 76.56 121 GLN A N 1
ATOM 919 C CA . GLN A 1 121 ? 4.512 17.960 -8.322 1.00 76.56 121 GLN A CA 1
ATOM 920 C C . GLN A 1 121 ? 5.023 17.806 -9.756 1.00 76.56 121 GLN A C 1
ATOM 922 O O . GLN A 1 121 ? 4.840 18.711 -10.566 1.00 76.56 121 GLN A O 1
ATOM 927 N N . ARG A 1 122 ? 5.669 16.677 -10.071 1.00 79.00 122 ARG A N 1
ATOM 928 C CA . ARG A 1 122 ? 6.448 16.499 -11.303 1.00 79.00 122 ARG A CA 1
ATOM 929 C C . ARG A 1 122 ? 5.834 15.540 -12.307 1.00 79.00 122 ARG A C 1
ATOM 931 O O . ARG A 1 122 ? 6.009 15.748 -13.503 1.00 79.00 122 ARG A O 1
ATOM 938 N N . PHE A 1 123 ? 5.144 14.504 -11.842 1.00 82.50 123 PHE A N 1
ATOM 939 C CA . PHE A 1 123 ? 4.679 13.418 -12.703 1.00 82.50 123 PHE A CA 1
ATOM 940 C C . PHE A 1 123 ? 3.163 13.269 -12.654 1.00 82.50 123 PHE A C 1
ATOM 942 O O . PHE A 1 123 ? 2.517 13.676 -11.685 1.00 82.50 123 PHE A O 1
ATOM 949 N N . ASP A 1 124 ? 2.599 12.683 -13.707 1.00 80.50 124 ASP A N 1
ATOM 950 C CA . ASP A 1 124 ? 1.224 12.200 -13.684 1.00 80.50 124 ASP A CA 1
ATOM 951 C C . ASP A 1 124 ? 1.192 10.838 -12.986 1.00 80.50 124 ASP A C 1
ATOM 953 O O . ASP A 1 124 ? 1.951 9.933 -13.328 1.00 80.50 124 ASP A O 1
ATOM 957 N N . ARG A 1 125 ? 0.387 10.743 -11.935 1.00 85.12 125 ARG A N 1
ATOM 958 C CA . ARG A 1 125 ? 0.368 9.640 -10.970 1.00 85.12 125 ARG A CA 1
ATOM 959 C C . ARG A 1 125 ? -0.963 9.656 -10.242 1.00 85.12 125 ARG A C 1
ATOM 961 O O . ARG A 1 125 ? -1.615 10.700 -10.152 1.00 85.12 125 ARG A O 1
ATOM 968 N N . GLY A 1 126 ? -1.350 8.508 -9.714 1.00 84.31 126 GLY A N 1
ATOM 969 C CA . GLY A 1 126 ? -2.667 8.332 -9.135 1.00 84.31 126 GLY A CA 1
ATOM 970 C C . GLY A 1 126 ? -2.650 8.047 -7.644 1.00 84.31 126 GLY A C 1
ATOM 971 O O . GLY A 1 126 ? -1.655 7.600 -7.067 1.00 84.31 126 GLY A O 1
ATOM 972 N N . PHE A 1 127 ? -3.787 8.340 -7.029 1.00 86.81 127 PHE A N 1
ATOM 973 C CA . PHE A 1 127 ? -4.064 8.038 -5.640 1.00 86.81 127 PHE A CA 1
ATOM 974 C C . PHE A 1 127 ? -5.539 7.693 -5.501 1.00 86.81 127 PHE A C 1
ATOM 976 O O . PHE A 1 127 ? -6.392 8.520 -5.820 1.00 86.81 127 PHE A O 1
ATOM 983 N N . ASP A 1 128 ? -5.813 6.501 -4.990 1.00 85.50 128 ASP A N 1
ATOM 984 C CA . ASP A 1 128 ? -7.158 6.030 -4.681 1.00 85.50 128 ASP A CA 1
ATOM 985 C C . ASP A 1 128 ? -7.150 5.315 -3.331 1.00 85.50 128 ASP A C 1
ATOM 987 O O . ASP A 1 128 ? -6.117 4.831 -2.858 1.00 85.50 128 ASP A O 1
ATOM 991 N N . TYR A 1 129 ? -8.299 5.278 -2.665 1.00 87.19 129 TYR A N 1
ATOM 992 C CA . TYR A 1 129 ? -8.404 4.667 -1.348 1.00 87.19 129 TYR A CA 1
ATOM 993 C C . TYR A 1 129 ? -9.815 4.153 -1.066 1.00 87.19 129 TYR A C 1
ATOM 995 O O . TYR A 1 129 ? -10.801 4.596 -1.657 1.00 87.19 129 TYR A O 1
ATOM 1003 N N . ILE A 1 130 ? -9.907 3.255 -0.091 1.00 84.69 130 ILE A N 1
ATOM 1004 C CA . ILE A 1 130 ? -11.153 2.825 0.534 1.00 84.69 130 ILE A CA 1
ATOM 1005 C C . ILE A 1 130 ? -10.978 2.845 2.051 1.00 84.69 130 ILE A C 1
ATOM 1007 O O . ILE A 1 130 ? -9.971 2.382 2.585 1.00 84.69 130 ILE A O 1
ATOM 1011 N N . ILE A 1 131 ? -11.971 3.386 2.752 1.00 83.12 131 ILE A N 1
ATOM 1012 C CA . ILE A 1 131 ? -12.084 3.291 4.208 1.00 83.12 131 ILE A CA 1
ATOM 1013 C C . ILE A 1 131 ? -13.328 2.457 4.488 1.00 83.12 131 ILE A C 1
ATOM 1015 O O . ILE A 1 131 ? -14.417 2.785 4.010 1.00 83.12 131 ILE A O 1
ATOM 1019 N N . GLY A 1 132 ? -13.154 1.369 5.235 1.00 76.44 132 GLY A N 1
ATOM 1020 C CA . GLY A 1 132 ? -14.229 0.479 5.643 1.00 76.44 132 GLY A CA 1
ATOM 1021 C C . GLY A 1 132 ? -15.348 1.244 6.344 1.00 76.44 132 GLY A C 1
ATOM 1022 O O . GLY A 1 132 ? -15.118 2.176 7.113 1.00 76.44 132 GLY A O 1
ATOM 1023 N N . ASN A 1 133 ? -16.583 0.843 6.067 1.00 69.75 133 ASN A N 1
ATOM 1024 C CA . ASN A 1 133 ? -17.790 1.552 6.491 1.00 69.75 133 ASN A CA 1
ATOM 1025 C C . ASN A 1 133 ? -18.302 1.149 7.885 1.00 69.75 133 ASN A C 1
ATOM 1027 O O . ASN A 1 133 ? -19.357 1.621 8.305 1.00 69.75 133 ASN A O 1
ATOM 1031 N N . ALA A 1 134 ? -17.588 0.278 8.597 1.00 76.06 134 ALA A N 1
ATOM 1032 C CA . ALA A 1 134 ? -17.938 -0.073 9.964 1.00 76.06 134 ALA A CA 1
ATOM 1033 C C . ALA A 1 134 ? -17.506 1.035 10.933 1.00 76.06 134 ALA A C 1
ATOM 1035 O O . ALA A 1 134 ? -16.470 1.676 10.755 1.00 76.06 134 ALA A O 1
ATOM 1036 N N . SER A 1 135 ? -18.311 1.256 11.970 1.00 77.94 135 SER A N 1
ATOM 1037 C CA . SER A 1 135 ? -17.944 2.152 13.063 1.00 77.94 135 SER A CA 1
ATOM 1038 C C . SER A 1 135 ? -17.233 1.398 14.179 1.00 77.94 135 SER A C 1
ATOM 1040 O O . SER A 1 135 ? -17.509 0.223 14.420 1.00 77.94 135 SER A O 1
ATOM 1042 N N . ILE A 1 136 ? -16.359 2.096 14.896 1.00 80.94 136 ILE A N 1
ATOM 1043 C CA . ILE A 1 136 ? -15.726 1.599 16.117 1.00 80.94 136 ILE A CA 1
ATOM 1044 C C . ILE A 1 136 ? -16.205 2.375 17.338 1.00 80.94 136 ILE A C 1
ATOM 1046 O O . ILE A 1 136 ? -16.661 3.516 17.247 1.00 80.94 136 ILE A O 1
ATOM 1050 N N . LEU A 1 137 ? -16.110 1.752 18.509 1.00 82.19 137 LEU A N 1
ATOM 1051 C CA . LEU A 1 137 ? -16.439 2.426 19.760 1.00 82.19 137 LEU A CA 1
ATOM 1052 C C . LEU A 1 137 ? -15.475 3.581 20.010 1.00 82.19 137 LEU A C 1
ATOM 1054 O O . LEU A 1 137 ? -14.270 3.447 19.786 1.00 82.19 137 LEU A O 1
ATOM 1058 N N . GLN A 1 138 ? -16.007 4.692 20.517 1.00 80.88 138 GLN A N 1
ATOM 1059 C CA . GLN A 1 138 ? -15.171 5.812 20.916 1.00 80.88 138 GLN A CA 1
ATOM 1060 C C . GLN A 1 138 ? -14.201 5.389 22.032 1.00 80.88 138 GLN A C 1
ATOM 1062 O O . GLN A 1 138 ? -14.612 4.926 23.095 1.00 80.88 138 GLN A O 1
ATOM 1067 N N . GLN A 1 139 ? -12.905 5.571 21.792 1.00 74.88 139 GLN A N 1
ATOM 1068 C CA . GLN A 1 139 ? -11.824 5.299 22.736 1.00 74.88 139 GLN A CA 1
ATOM 1069 C C . GLN A 1 139 ? -10.968 6.549 22.944 1.00 74.88 139 GLN A C 1
ATOM 1071 O O . GLN A 1 139 ? -10.907 7.431 22.089 1.00 74.88 139 GLN A O 1
ATOM 1076 N N . THR A 1 140 ? -10.294 6.626 24.093 1.00 73.50 140 THR A N 1
ATOM 1077 C CA . THR A 1 140 ? -9.352 7.714 24.408 1.00 73.50 140 THR A CA 1
ATOM 1078 C C . THR A 1 140 ? -8.038 7.592 23.639 1.00 73.50 140 THR A C 1
ATOM 1080 O O . THR A 1 140 ? -7.344 8.588 23.447 1.00 73.50 140 THR A O 1
ATOM 1083 N N . GLN A 1 141 ? -7.691 6.376 23.212 1.00 72.06 141 GLN A N 1
ATOM 1084 C CA . GLN A 1 141 ? -6.554 6.070 22.355 1.00 72.06 141 GLN A CA 1
ATOM 1085 C C . GLN A 1 141 ? -6.896 4.879 21.465 1.00 72.06 141 GLN A C 1
ATOM 1087 O O . GLN A 1 141 ? -7.385 3.864 21.955 1.00 72.06 141 GLN A O 1
ATOM 1092 N N . TYR A 1 142 ? -6.570 4.991 20.185 1.00 70.44 142 TYR A N 1
ATOM 1093 C CA . TYR A 1 142 ? -6.649 3.917 19.206 1.00 70.44 142 TYR A CA 1
ATOM 1094 C C . TYR A 1 142 ? -5.258 3.382 18.949 1.00 70.44 142 TYR A C 1
ATOM 1096 O O . TYR A 1 142 ? -4.310 4.153 18.830 1.00 70.44 142 TYR A O 1
ATOM 1104 N N . LYS A 1 143 ? -5.131 2.063 18.846 1.00 75.94 143 LYS A N 1
ATOM 1105 C CA . LYS A 1 143 ? -3.907 1.405 18.402 1.00 75.94 143 LYS A CA 1
ATOM 1106 C C . LYS A 1 143 ? -4.177 0.828 17.021 1.00 75.94 143 LYS A C 1
ATOM 1108 O O . LYS A 1 143 ? -4.871 -0.174 16.929 1.00 75.94 143 LYS A O 1
ATOM 1113 N N . SER A 1 144 ? -3.618 1.455 15.993 1.00 76.44 144 SER A N 1
ATOM 1114 C CA . SER A 1 144 ? -3.809 1.035 14.605 1.00 76.44 144 SER A CA 1
ATOM 1115 C C . SER A 1 144 ? -2.559 0.322 14.091 1.00 76.44 144 SER A C 1
ATOM 1117 O O . SER A 1 144 ? -1.426 0.737 14.366 1.00 76.44 144 SER A O 1
ATOM 1119 N N . HIS A 1 145 ? -2.757 -0.766 13.361 1.00 82.19 145 HIS A N 1
ATOM 1120 C CA . HIS A 1 145 ? -1.725 -1.543 12.693 1.00 82.19 145 HIS A CA 1
ATOM 1121 C C . HIS A 1 145 ? -1.580 -1.058 11.255 1.00 82.19 145 HIS A C 1
ATOM 1123 O O . HIS A 1 145 ? -2.517 -1.143 10.470 1.00 82.19 145 HIS A O 1
ATOM 1129 N N . PHE A 1 146 ? -0.394 -0.586 10.904 1.00 85.19 146 PHE A N 1
ATOM 1130 C CA . PHE A 1 146 ? -0.077 -0.144 9.557 1.00 85.19 146 PHE A CA 1
ATOM 1131 C C . PHE A 1 146 ? 0.755 -1.199 8.850 1.00 85.19 146 PHE A C 1
ATOM 1133 O O . PHE A 1 146 ? 1.715 -1.734 9.413 1.00 85.19 146 PHE A O 1
ATOM 1140 N N . VAL A 1 147 ? 0.404 -1.453 7.597 1.00 90.00 147 VAL A N 1
ATOM 1141 C CA . VAL A 1 147 ? 1.180 -2.271 6.672 1.00 90.00 147 VAL A CA 1
ATOM 1142 C C . VAL A 1 147 ? 1.456 -1.429 5.444 1.00 90.00 147 VAL A C 1
ATOM 1144 O O . VAL A 1 147 ? 0.524 -0.914 4.833 1.00 90.00 147 VAL A O 1
ATOM 1147 N N . ILE A 1 148 ? 2.728 -1.285 5.088 1.00 90.81 148 ILE A N 1
ATOM 1148 C CA . ILE A 1 148 ? 3.125 -0.635 3.841 1.00 90.81 148 ILE A CA 1
ATOM 1149 C C . ILE A 1 148 ? 3.739 -1.691 2.941 1.00 90.81 148 ILE A C 1
ATOM 1151 O O . ILE A 1 148 ? 4.646 -2.408 3.364 1.00 90.81 148 ILE A O 1
ATOM 1155 N N . LEU A 1 149 ? 3.242 -1.770 1.713 1.00 96.06 149 LEU A N 1
ATOM 1156 C CA . LEU A 1 149 ? 3.736 -2.642 0.657 1.00 96.06 149 LEU A CA 1
ATOM 1157 C C . LEU A 1 149 ? 4.147 -1.785 -0.535 1.00 96.06 149 LEU A C 1
ATOM 1159 O O . LEU A 1 149 ? 3.484 -0.801 -0.860 1.00 96.06 149 LEU A O 1
ATOM 1163 N N . ILE A 1 150 ? 5.241 -2.161 -1.184 1.00 96.75 150 ILE A N 1
ATOM 1164 C CA . ILE A 1 150 ? 5.735 -1.503 -2.389 1.00 96.75 150 ILE A CA 1
ATOM 1165 C C . ILE A 1 150 ? 5.778 -2.536 -3.493 1.00 96.75 150 ILE A C 1
ATOM 1167 O O . ILE A 1 150 ? 6.388 -3.593 -3.333 1.00 96.75 150 ILE A O 1
ATOM 1171 N N . PHE A 1 151 ? 5.155 -2.202 -4.611 1.00 97.94 151 PHE A N 1
ATOM 1172 C CA . PHE A 1 151 ? 5.087 -3.015 -5.815 1.00 97.94 151 PHE A CA 1
ATOM 1173 C C . PHE A 1 151 ? 5.838 -2.319 -6.941 1.00 97.94 151 PHE A C 1
ATOM 1175 O O . PHE A 1 151 ? 6.026 -1.098 -6.917 1.00 97.94 151 PHE A O 1
ATOM 1182 N N . ARG A 1 152 ? 6.253 -3.096 -7.941 1.00 96.75 152 ARG A N 1
ATOM 1183 C CA . ARG A 1 152 ? 6.908 -2.567 -9.135 1.00 96.75 152 ARG A CA 1
ATOM 1184 C C . ARG A 1 152 ? 6.333 -3.204 -10.388 1.00 96.75 152 ARG A C 1
ATOM 1186 O O . ARG A 1 152 ? 6.341 -4.421 -10.514 1.00 96.75 152 ARG A O 1
ATOM 1193 N N . THR A 1 153 ? 5.947 -2.374 -11.349 1.00 96.75 153 THR A N 1
ATOM 1194 C CA . THR A 1 153 ? 5.486 -2.805 -12.675 1.00 96.75 153 THR A CA 1
ATOM 1195 C C . THR A 1 153 ? 6.372 -2.211 -13.769 1.00 96.75 153 THR A C 1
ATOM 1197 O O . THR A 1 153 ? 7.038 -1.195 -13.568 1.00 96.75 153 THR A O 1
ATOM 1200 N N . MET A 1 154 ? 6.413 -2.839 -14.950 1.00 95.75 154 MET A N 1
ATOM 1201 C CA . MET A 1 154 ? 7.159 -2.286 -16.096 1.00 95.75 154 MET A CA 1
ATOM 1202 C C . MET A 1 154 ? 6.378 -1.186 -16.820 1.00 95.75 154 MET A C 1
ATOM 1204 O O . MET A 1 154 ? 6.973 -0.311 -17.441 1.00 95.75 154 MET A O 1
ATOM 1208 N N . GLN A 1 155 ? 5.050 -1.237 -16.737 1.00 94.38 155 GLN A N 1
ATOM 1209 C CA . GLN A 1 155 ? 4.130 -0.303 -17.377 1.00 94.38 155 GLN A CA 1
ATOM 1210 C C . GLN A 1 155 ? 3.279 0.399 -16.322 1.00 94.38 155 GLN A C 1
ATOM 1212 O O . GLN A 1 155 ? 3.045 -0.152 -15.243 1.00 94.38 155 GLN A O 1
ATOM 1217 N N . ALA A 1 156 ? 2.842 1.619 -16.629 1.00 93.62 156 ALA A N 1
ATOM 1218 C CA . ALA A 1 156 ? 1.901 2.342 -15.789 1.00 93.62 156 ALA A CA 1
ATOM 1219 C C . ALA A 1 156 ? 0.546 1.624 -15.799 1.00 93.62 156 ALA A C 1
ATOM 1221 O O . ALA A 1 156 ? 0.148 1.038 -16.802 1.00 93.62 156 ALA A O 1
ATOM 1222 N N . ILE A 1 157 ? -0.180 1.696 -14.690 1.00 92.12 157 ILE A N 1
ATOM 1223 C CA . ILE A 1 157 ? -1.568 1.258 -14.602 1.00 92.12 157 ILE A CA 1
ATOM 1224 C C . ILE A 1 157 ? -2.427 2.321 -15.290 1.00 92.12 157 ILE A C 1
ATOM 1226 O O . ILE A 1 157 ? -2.582 3.428 -14.779 1.00 92.12 157 ILE A O 1
ATOM 1230 N N . GLU A 1 158 ? -2.953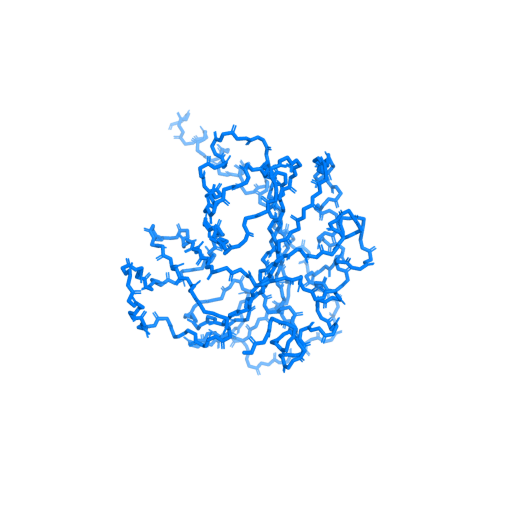 2.008 -16.471 1.00 86.38 158 GLU A N 1
ATOM 1231 C CA . GLU A 1 158 ? -3.622 2.995 -17.332 1.00 86.38 158 GLU A CA 1
ATOM 1232 C C . GLU A 1 158 ? -5.061 3.319 -16.891 1.00 86.38 158 GLU A C 1
ATOM 1234 O O . GLU A 1 158 ? -5.569 4.406 -17.162 1.00 86.38 158 GLU A O 1
ATOM 1239 N N . ASN A 1 159 ? -5.734 2.395 -16.196 1.00 79.44 159 ASN A N 1
ATOM 1240 C CA . ASN A 1 159 ? -7.159 2.504 -15.883 1.00 79.44 159 ASN A CA 1
ATOM 1241 C C . ASN A 1 159 ? -7.417 2.786 -14.393 1.00 79.44 159 ASN A C 1
ATOM 1243 O O . ASN A 1 159 ? -7.757 1.886 -13.626 1.00 79.44 159 ASN A O 1
ATOM 1247 N N . GLY A 1 160 ? -7.315 4.057 -13.995 1.00 75.69 160 GLY A N 1
ATOM 1248 C CA . GLY A 1 160 ? -7.631 4.487 -12.624 1.00 75.69 160 GLY A CA 1
ATOM 1249 C C . GLY A 1 160 ? -9.075 4.183 -12.188 1.00 75.69 160 GLY A C 1
ATOM 1250 O O . GLY A 1 160 ? -9.325 3.901 -11.022 1.00 75.69 160 GLY A O 1
ATOM 1251 N N . THR A 1 161 ? -10.038 4.144 -13.118 1.00 78.31 161 THR A N 1
ATOM 1252 C CA . THR A 1 161 ? -11.434 3.778 -12.802 1.00 78.31 161 THR A CA 1
ATOM 1253 C C . THR A 1 161 ? -11.569 2.314 -12.373 1.00 78.31 161 THR A C 1
ATOM 1255 O O . THR A 1 161 ? -12.409 1.987 -11.529 1.00 78.31 161 THR A O 1
ATOM 1258 N N . GLN A 1 162 ? -10.727 1.427 -12.910 1.00 91.12 162 GLN A N 1
ATOM 1259 C CA . GLN A 1 162 ? -10.678 0.036 -12.464 1.00 91.12 162 GLN A CA 1
ATOM 1260 C C . GLN A 1 162 ? -10.129 -0.070 -11.037 1.00 91.12 162 GLN A C 1
ATOM 1262 O O . GLN A 1 162 ? -10.688 -0.816 -10.240 1.00 91.12 162 GLN A O 1
ATOM 1267 N N . ILE A 1 163 ? -9.116 0.730 -10.686 1.00 91.75 163 ILE A N 1
ATOM 1268 C CA . ILE A 1 163 ? -8.558 0.779 -9.325 1.00 91.75 163 ILE A CA 1
ATOM 1269 C C . ILE A 1 163 ? -9.634 1.185 -8.312 1.00 91.75 163 ILE A C 1
ATOM 1271 O O . ILE A 1 163 ? -9.811 0.508 -7.300 1.00 91.75 163 ILE A O 1
ATOM 1275 N N . GLU A 1 164 ? -10.394 2.250 -8.594 1.00 89.62 164 GLU A N 1
ATOM 1276 C CA . GLU A 1 164 ? -11.503 2.686 -7.730 1.00 89.62 164 GLU A CA 1
ATOM 1277 C C . GLU A 1 164 ? -12.546 1.567 -7.558 1.00 89.62 164 GLU A C 1
ATOM 1279 O O . GLU A 1 164 ? -12.996 1.293 -6.444 1.00 89.62 164 GLU A O 1
ATOM 1284 N N . THR A 1 165 ? -12.888 0.872 -8.647 1.00 93.88 165 THR A N 1
ATOM 1285 C CA . THR A 1 165 ? -13.849 -0.244 -8.634 1.00 93.88 165 THR A CA 1
ATOM 1286 C C . THR A 1 165 ? -13.340 -1.429 -7.809 1.00 93.88 165 THR A C 1
ATOM 1288 O O . THR A 1 165 ? -14.096 -2.009 -7.024 1.00 93.88 165 THR A O 1
ATOM 1291 N N . ASP A 1 166 ? -12.065 -1.780 -7.945 1.00 95.81 166 ASP A N 1
ATOM 1292 C CA . ASP A 1 166 ? -11.431 -2.891 -7.236 1.00 95.81 166 ASP A CA 1
ATOM 1293 C C . ASP A 1 166 ? -11.315 -2.603 -5.732 1.00 95.81 166 ASP A C 1
ATOM 1295 O O . ASP A 1 166 ? -11.657 -3.453 -4.904 1.00 95.81 166 ASP A O 1
ATOM 1299 N N . LEU A 1 167 ? -10.919 -1.378 -5.366 1.00 91.81 167 LEU A N 1
ATOM 1300 C CA . LEU A 1 167 ? -10.897 -0.910 -3.976 1.00 91.81 167 LEU A CA 1
ATOM 1301 C C . LEU A 1 167 ? -12.300 -0.886 -3.361 1.00 91.81 167 LEU A C 1
ATOM 1303 O O . LEU A 1 167 ? -12.492 -1.287 -2.214 1.00 91.81 167 LEU A O 1
ATOM 1307 N N . PHE A 1 168 ? -13.306 -0.447 -4.115 1.00 90.81 168 PHE A N 1
ATOM 1308 C CA . PHE A 1 168 ? -14.691 -0.469 -3.655 1.00 90.81 168 PHE A CA 1
ATOM 1309 C C . PHE A 1 168 ? -15.189 -1.901 -3.431 1.00 90.81 168 PHE A C 1
ATOM 1311 O O . PHE A 1 168 ? -15.822 -2.197 -2.414 1.00 90.81 168 PHE A O 1
ATOM 1318 N N . THR A 1 169 ? -14.891 -2.799 -4.372 1.00 92.88 169 THR A N 1
ATOM 1319 C CA . THR A 1 169 ? -15.328 -4.200 -4.328 1.00 92.88 169 THR A CA 1
ATOM 1320 C C . THR A 1 169 ? -14.676 -4.957 -3.177 1.00 92.88 169 THR A C 1
ATOM 1322 O O . THR A 1 169 ? -15.337 -5.791 -2.555 1.00 92.88 169 THR A O 1
ATOM 1325 N N . SER A 1 170 ? -13.425 -4.626 -2.837 1.00 93.25 170 SER A N 1
ATOM 1326 C CA . SER A 1 170 ? -12.726 -5.225 -1.697 1.00 93.25 170 SER A CA 1
ATOM 1327 C C . SER A 1 170 ? -13.324 -4.843 -0.348 1.00 93.25 170 SER A C 1
ATOM 1329 O O . SER A 1 170 ? -13.140 -5.566 0.626 1.00 93.25 170 SER A O 1
ATOM 1331 N N . LYS A 1 171 ? -14.043 -3.713 -0.261 1.00 89.94 171 LYS A N 1
ATOM 1332 C CA . LYS A 1 171 ? -14.608 -3.185 0.995 1.00 89.94 171 LYS A CA 1
ATOM 1333 C C . LYS A 1 171 ? -13.558 -3.017 2.107 1.00 89.94 171 LYS A C 1
ATOM 1335 O O . LYS A 1 171 ? -13.902 -3.061 3.286 1.00 89.94 171 LYS A O 1
ATOM 1340 N N . GLY A 1 172 ? -12.292 -2.821 1.733 1.00 88.06 172 GLY A N 1
ATOM 1341 C CA . GLY A 1 172 ? -11.161 -2.731 2.660 1.00 88.06 172 GLY A CA 1
ATOM 1342 C C . GLY A 1 172 ? -10.497 -4.071 3.009 1.00 88.06 172 GLY A C 1
ATOM 1343 O O . GLY A 1 172 ? -9.495 -4.063 3.725 1.00 88.06 172 GLY A O 1
ATOM 1344 N N . ASP A 1 173 ? -10.988 -5.210 2.513 1.00 93.50 173 ASP A N 1
ATOM 1345 C CA . ASP A 1 173 ? -10.303 -6.499 2.651 1.00 93.50 173 ASP A CA 1
ATOM 1346 C C . ASP A 1 173 ? -9.049 -6.517 1.765 1.00 93.50 173 ASP A C 1
ATOM 1348 O O . ASP A 1 173 ? -9.119 -6.578 0.532 1.00 93.50 173 ASP A O 1
ATOM 1352 N N . LEU A 1 174 ? -7.882 -6.433 2.408 1.00 95.75 174 LEU A N 1
ATOM 1353 C CA . LEU A 1 174 ? -6.599 -6.371 1.717 1.00 95.75 174 LEU A CA 1
ATOM 1354 C C . LEU A 1 174 ? -6.270 -7.674 0.985 1.00 95.75 174 LEU A C 1
ATOM 1356 O O . LEU A 1 174 ? -5.728 -7.623 -0.120 1.00 95.75 174 LEU A O 1
ATOM 1360 N N . ALA A 1 175 ? -6.619 -8.827 1.555 1.00 96.50 175 ALA A N 1
ATOM 1361 C CA . ALA A 1 175 ? -6.341 -10.103 0.913 1.00 96.50 175 ALA A CA 1
ATOM 1362 C C . ALA A 1 175 ? -7.207 -10.271 -0.331 1.00 96.50 175 ALA A C 1
ATOM 1364 O O . ALA A 1 175 ? -6.691 -10.660 -1.380 1.00 96.50 175 ALA A O 1
ATOM 1365 N N . PHE A 1 176 ? -8.493 -9.917 -0.248 1.00 96.19 176 PHE A N 1
ATOM 1366 C CA . PHE A 1 176 ? -9.376 -9.905 -1.412 1.00 96.19 176 PHE A CA 1
ATOM 1367 C C . PHE A 1 176 ? -8.856 -8.950 -2.493 1.00 96.19 176 PHE A C 1
ATOM 1369 O O . PHE A 1 176 ? -8.749 -9.342 -3.656 1.00 96.19 176 PHE A O 1
ATOM 1376 N N . PHE A 1 177 ? -8.478 -7.723 -2.111 1.00 96.88 177 PHE A N 1
ATOM 1377 C CA . PHE A 1 177 ? -7.922 -6.738 -3.039 1.00 96.88 177 PHE A CA 1
ATOM 1378 C C . PHE A 1 177 ? -6.700 -7.290 -3.786 1.00 96.88 177 PHE A C 1
ATOM 1380 O O . PHE A 1 177 ? -6.683 -7.282 -5.014 1.00 96.88 177 PHE A O 1
ATOM 1387 N N . LEU A 1 178 ? -5.713 -7.829 -3.066 1.00 97.44 178 LEU A N 1
ATOM 1388 C CA . LEU A 1 178 ? -4.458 -8.297 -3.661 1.00 97.44 178 LEU A CA 1
ATOM 1389 C C . LEU A 1 178 ? -4.592 -9.603 -4.458 1.00 97.44 178 LEU A C 1
ATOM 1391 O O . LEU A 1 178 ? -3.822 -9.815 -5.385 1.00 97.44 178 LEU A O 1
ATOM 1395 N N . SER A 1 179 ? -5.529 -10.488 -4.104 1.00 96.44 179 SER A N 1
ATOM 1396 C CA . SER A 1 179 ? -5.611 -11.836 -4.700 1.00 96.44 179 SER A CA 1
ATOM 1397 C C . SER A 1 179 ? -6.688 -12.013 -5.766 1.00 96.44 179 SER A C 1
ATOM 1399 O O . SER A 1 179 ? -6.588 -12.930 -6.576 1.00 96.44 179 SER A O 1
ATOM 1401 N N . THR A 1 180 ? -7.747 -11.200 -5.733 1.00 96.31 180 THR A N 1
ATOM 1402 C CA . THR A 1 180 ? -8.968 -11.450 -6.521 1.00 96.31 180 THR A CA 1
ATOM 1403 C C . THR A 1 180 ? -9.279 -10.327 -7.508 1.00 96.31 180 THR A C 1
ATOM 1405 O O . THR A 1 180 ? -10.058 -10.530 -8.438 1.00 96.31 180 THR A O 1
ATOM 1408 N N . THR A 1 181 ? -8.698 -9.138 -7.330 1.00 96.50 181 THR A N 1
ATOM 1409 C CA . THR A 1 181 ? -8.974 -7.996 -8.210 1.00 96.50 181 THR A CA 1
ATOM 1410 C C . THR A 1 181 ? -7.970 -7.890 -9.351 1.00 96.50 181 THR A C 1
ATOM 1412 O O . THR A 1 181 ? -6.830 -8.338 -9.234 1.00 96.50 181 THR A O 1
ATOM 1415 N N . PHE A 1 182 ? -8.381 -7.241 -10.441 1.00 95.56 182 PHE A N 1
ATOM 1416 C CA . PHE A 1 182 ? -7.508 -6.979 -11.586 1.00 95.56 182 PHE A CA 1
ATOM 1417 C C . PHE A 1 182 ? -6.309 -6.104 -11.196 1.00 95.56 182 PHE A C 1
ATOM 1419 O O . PHE A 1 182 ? -5.181 -6.356 -11.611 1.00 95.56 182 PHE A O 1
ATOM 1426 N N . THR A 1 183 ? -6.532 -5.100 -10.345 1.00 96.19 183 THR A N 1
ATOM 1427 C CA . THR A 1 183 ? -5.452 -4.265 -9.803 1.00 96.19 183 THR A CA 1
ATOM 1428 C C . THR A 1 183 ? -4.465 -5.100 -8.985 1.00 96.19 183 THR A C 1
ATOM 1430 O O . THR A 1 183 ? -3.260 -4.929 -9.144 1.00 96.19 183 THR A O 1
ATOM 1433 N N . GLY A 1 184 ? -4.951 -6.027 -8.153 1.00 96.25 184 GLY A N 1
ATOM 1434 C CA . GLY A 1 184 ? -4.102 -6.961 -7.406 1.00 96.25 184 GLY A CA 1
ATOM 1435 C C . GLY A 1 184 ? -3.234 -7.834 -8.317 1.00 96.25 184 GLY A C 1
ATOM 1436 O O . GLY A 1 184 ? -2.034 -7.952 -8.084 1.00 96.25 184 GLY A O 1
ATOM 1437 N N . GLU A 1 185 ? -3.810 -8.355 -9.404 1.00 95.38 185 GLU A N 1
ATOM 1438 C CA . GLU A 1 185 ? -3.083 -9.139 -10.413 1.00 95.38 185 GLU A CA 1
ATOM 1439 C C . GLU A 1 185 ? -1.971 -8.326 -11.096 1.00 95.38 185 GLU A C 1
ATOM 1441 O O . GLU A 1 185 ? -0.860 -8.825 -11.259 1.00 95.38 185 GLU A O 1
ATOM 1446 N N . ILE A 1 186 ? -2.233 -7.061 -11.451 1.00 95.62 186 ILE A N 1
ATOM 1447 C CA . ILE A 1 186 ? -1.216 -6.176 -12.045 1.00 95.62 186 ILE A CA 1
ATOM 1448 C C . ILE A 1 186 ? -0.085 -5.865 -11.061 1.00 95.62 186 ILE A C 1
ATOM 1450 O O . ILE A 1 186 ? 1.076 -5.777 -11.469 1.00 95.62 186 ILE A O 1
ATOM 1454 N N . LEU A 1 187 ? -0.420 -5.632 -9.790 1.00 96.19 187 LEU A N 1
ATOM 1455 C CA . LEU A 1 187 ? 0.565 -5.316 -8.756 1.00 96.19 187 LEU A CA 1
ATOM 1456 C C . LEU A 1 187 ? 1.489 -6.508 -8.458 1.00 96.19 187 LEU A C 1
ATOM 1458 O O . LEU A 1 187 ? 2.650 -6.276 -8.116 1.00 96.19 187 LEU A O 1
ATOM 1462 N N . ASP A 1 188 ? 0.994 -7.740 -8.629 1.00 94.62 188 ASP A N 1
ATOM 1463 C CA . ASP A 1 188 ? 1.711 -8.997 -8.379 1.00 94.62 188 ASP A CA 1
ATOM 1464 C C . ASP A 1 188 ? 2.297 -9.042 -6.945 1.00 94.62 188 ASP A C 1
ATOM 1466 O O . ASP A 1 188 ? 1.669 -8.601 -5.975 1.00 94.62 188 ASP A O 1
ATOM 1470 N N . ALA A 1 189 ? 3.494 -9.600 -6.765 1.00 95.62 189 ALA A N 1
ATOM 1471 C CA . ALA A 1 189 ? 4.150 -9.710 -5.476 1.00 95.62 189 ALA A CA 1
ATOM 1472 C C . ALA A 1 189 ? 4.783 -8.375 -5.029 1.00 95.62 189 ALA A C 1
ATOM 1474 O O . ALA A 1 189 ? 5.496 -7.724 -5.802 1.00 95.62 189 ALA A O 1
ATOM 1475 N N . PRO A 1 190 ? 4.632 -7.984 -3.749 1.00 97.25 190 PRO A N 1
ATOM 1476 C CA . PRO A 1 190 ? 5.322 -6.813 -3.229 1.00 97.25 190 PRO A CA 1
ATOM 1477 C C . PRO A 1 190 ? 6.837 -7.044 -3.194 1.00 97.25 190 PRO A C 1
ATOM 1479 O O . PRO A 1 190 ? 7.334 -8.047 -2.675 1.00 97.25 190 PRO A O 1
ATOM 1482 N N . ILE A 1 191 ? 7.599 -6.073 -3.692 1.00 96.56 191 ILE A N 1
ATOM 1483 C CA . ILE A 1 191 ? 9.064 -6.108 -3.652 1.00 96.56 191 ILE A CA 1
ATOM 1484 C C . ILE A 1 191 ? 9.593 -5.747 -2.265 1.00 96.56 191 ILE A C 1
ATOM 1486 O O . ILE A 1 191 ? 10.598 -6.301 -1.827 1.00 96.56 191 ILE A O 1
ATOM 1490 N N . LEU A 1 192 ? 8.915 -4.845 -1.553 1.00 92.81 192 LEU A N 1
ATOM 1491 C CA . LEU A 1 192 ? 9.310 -4.395 -0.222 1.00 92.81 192 LEU A CA 1
ATOM 1492 C C . LEU A 1 192 ? 8.087 -4.202 0.668 1.00 92.81 192 LEU A C 1
ATOM 1494 O O . LEU A 1 192 ? 6.997 -3.898 0.184 1.00 92.81 192 LEU A O 1
ATOM 1498 N N . GLY A 1 193 ? 8.270 -4.338 1.978 1.00 89.38 193 GLY A N 1
ATOM 1499 C CA . GLY A 1 193 ? 7.225 -3.987 2.926 1.00 89.38 193 GLY A CA 1
ATOM 1500 C C . GLY A 1 193 ? 7.718 -3.705 4.334 1.00 89.38 193 GLY A C 1
ATOM 1501 O O . GLY A 1 193 ? 8.854 -4.006 4.701 1.00 89.38 193 GLY A O 1
ATOM 1502 N N . THR A 1 194 ? 6.850 -3.098 5.133 1.00 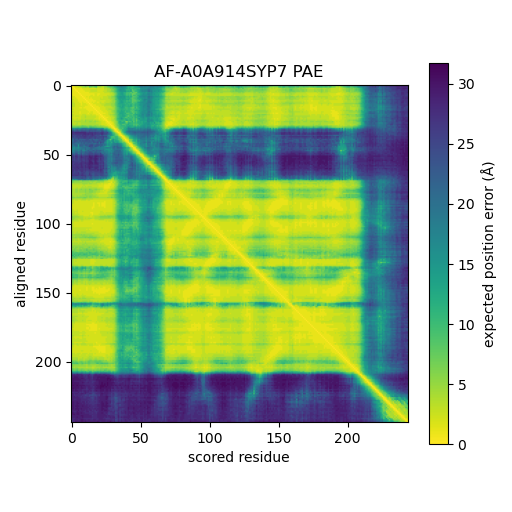85.62 194 THR A N 1
ATOM 1503 C CA . THR A 1 194 ? 7.066 -2.890 6.566 1.00 85.62 194 THR A CA 1
ATOM 1504 C C . THR A 1 194 ? 5.746 -2.916 7.322 1.00 85.62 194 THR A C 1
ATOM 1506 O O . THR A 1 194 ? 4.673 -2.718 6.747 1.00 85.62 194 THR A O 1
ATOM 1509 N N . ILE A 1 195 ? 5.840 -3.175 8.622 1.00 83.44 195 ILE A N 1
ATOM 1510 C CA . ILE A 1 195 ? 4.713 -3.221 9.546 1.00 83.44 195 ILE A CA 1
ATOM 1511 C C . ILE A 1 195 ? 5.096 -2.402 10.770 1.00 83.44 195 ILE A C 1
ATOM 1513 O O . ILE A 1 195 ? 6.174 -2.593 11.342 1.00 83.44 195 ILE A O 1
ATOM 1517 N N . PHE A 1 196 ? 4.200 -1.531 11.208 1.00 76.50 196 PHE A N 1
ATOM 1518 C CA . PHE A 1 196 ? 4.364 -0.783 12.449 1.00 76.50 196 PHE A CA 1
ATOM 1519 C C . PHE A 1 196 ? 3.008 -0.489 13.076 1.00 76.50 196 PHE A C 1
ATOM 1521 O O . PHE A 1 196 ? 1.955 -0.682 12.466 1.00 76.50 196 PHE A O 1
ATOM 1528 N N . ARG A 1 197 ? 3.018 -0.055 14.334 1.00 73.19 197 ARG A N 1
ATOM 1529 C CA . ARG A 1 197 ? 1.791 0.238 15.073 1.00 73.19 197 ARG A CA 1
ATOM 1530 C C . ARG A 1 197 ? 1.850 1.647 15.610 1.00 73.19 197 ARG A C 1
ATOM 1532 O O . ARG A 1 197 ? 2.837 2.019 16.238 1.00 73.19 197 ARG A O 1
ATOM 1539 N N . LEU A 1 198 ? 0.781 2.400 15.401 1.00 70.31 198 LEU A N 1
ATOM 1540 C CA . LEU A 1 198 ? 0.644 3.754 15.917 1.00 70.31 198 LEU A CA 1
ATOM 1541 C C . LEU A 1 198 ? -0.465 3.788 16.952 1.00 70.31 198 LEU A C 1
ATOM 1543 O O . LEU A 1 198 ? -1.567 3.293 16.714 1.00 70.31 198 LEU A O 1
ATOM 1547 N N . ARG A 1 199 ? -0.172 4.391 18.102 1.00 67.56 199 ARG A N 1
ATOM 1548 C CA . ARG A 1 199 ? -1.202 4.802 19.048 1.00 67.56 199 ARG A CA 1
ATOM 1549 C C . ARG A 1 199 ? -1.548 6.265 18.800 1.00 67.56 199 ARG A C 1
ATOM 1551 O O . ARG A 1 199 ? -0.652 7.099 18.786 1.00 67.56 199 ARG A O 1
ATOM 1558 N N . THR A 1 200 ? -2.823 6.583 18.624 1.00 64.19 200 THR A N 1
ATOM 1559 C CA . THR A 1 200 ? -3.296 7.936 18.298 1.00 64.19 200 THR A CA 1
ATOM 1560 C C . THR A 1 200 ? -4.556 8.268 19.100 1.00 64.19 200 THR A C 1
ATOM 1562 O O . THR A 1 200 ? -5.345 7.376 19.409 1.00 64.19 200 THR A O 1
ATOM 1565 N N . PRO A 1 201 ? -4.780 9.537 19.479 1.00 62.22 201 PRO A N 1
ATOM 1566 C CA . PRO A 1 201 ? -6.008 9.938 20.171 1.00 62.22 201 PRO A CA 1
ATOM 1567 C C . PRO A 1 201 ? -7.239 9.920 19.249 1.00 62.22 201 PRO A C 1
ATOM 1569 O O . PRO A 1 201 ? -8.369 9.859 19.725 1.00 62.22 201 PRO A O 1
ATOM 1572 N N . SER A 1 202 ? -7.033 9.963 17.931 1.00 64.38 202 SER A N 1
ATOM 1573 C CA . SER A 1 202 ? -8.080 9.918 16.910 1.00 64.38 202 SER A CA 1
ATOM 1574 C C . SER A 1 202 ? -7.885 8.739 15.958 1.00 64.38 202 SER A C 1
ATOM 1576 O O . SER A 1 202 ? -6.780 8.223 15.802 1.00 64.38 202 SER A O 1
ATOM 1578 N N . THR A 1 203 ? -8.973 8.315 15.319 1.00 72.50 203 THR A N 1
ATOM 1579 C CA . THR A 1 203 ? -8.983 7.272 14.288 1.00 72.50 203 THR A CA 1
ATOM 1580 C C . THR A 1 203 ? -9.518 7.830 12.972 1.00 72.50 203 THR A C 1
ATOM 1582 O O . THR A 1 203 ? -10.243 8.827 12.965 1.00 72.50 203 THR A O 1
ATOM 1585 N N . ILE A 1 204 ? -9.159 7.185 11.862 1.00 72.31 204 ILE A N 1
ATOM 1586 C CA . ILE A 1 204 ? -9.734 7.467 10.540 1.00 72.31 204 ILE A CA 1
ATOM 1587 C C . ILE A 1 204 ? -11.128 6.852 10.366 1.00 72.31 204 ILE A C 1
ATOM 1589 O O . ILE A 1 204 ? -11.859 7.224 9.448 1.00 72.31 204 ILE A O 1
ATOM 1593 N N . PHE A 1 205 ? -11.487 5.899 11.225 1.00 80.06 205 PHE A N 1
ATOM 1594 C CA . PHE A 1 205 ? -12.761 5.204 11.170 1.00 80.06 205 PHE A CA 1
ATOM 1595 C C . PHE A 1 205 ? -13.858 6.011 11.854 1.00 80.06 205 PHE A C 1
ATOM 1597 O O . PHE A 1 205 ? -13.608 6.807 12.762 1.00 80.06 205 PHE A O 1
ATOM 1604 N N . GLN A 1 206 ? -15.098 5.791 11.430 1.00 77.31 206 GLN A N 1
ATOM 1605 C CA . GLN A 1 206 ? -16.241 6.410 12.089 1.00 77.31 206 GLN A CA 1
ATOM 1606 C C . GLN A 1 206 ? -16.345 5.903 13.529 1.00 77.31 206 GLN A C 1
ATOM 1608 O O . GLN A 1 206 ? -16.171 4.713 13.788 1.00 77.31 206 GLN A O 1
ATOM 1613 N N . THR A 1 207 ? -16.624 6.804 14.468 1.00 79.50 207 THR A N 1
ATOM 1614 C CA . THR A 1 207 ? -16.753 6.462 15.885 1.00 79.50 207 THR A CA 1
ATOM 1615 C C . THR A 1 207 ? -18.198 6.586 16.343 1.00 79.50 207 THR A C 1
ATOM 1617 O O . THR A 1 207 ? -18.916 7.510 15.959 1.00 79.50 207 THR A O 1
ATOM 1620 N N . THR A 1 208 ? -18.635 5.647 17.178 1.00 79.81 208 THR A N 1
ATOM 1621 C CA . THR A 1 208 ? -19.965 5.671 17.798 1.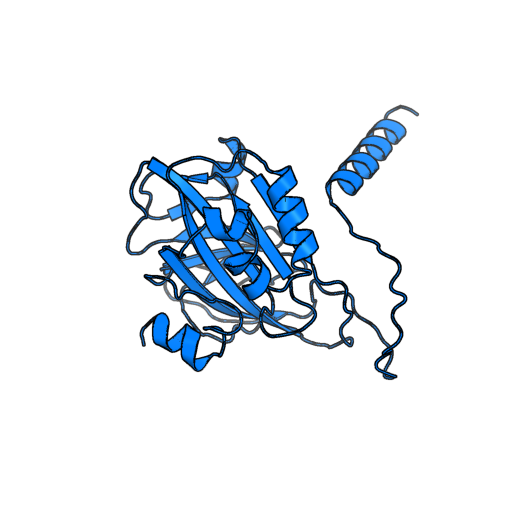00 79.81 208 THR A CA 1
ATOM 1622 C C . THR A 1 208 ? -19.848 5.711 19.313 1.00 79.81 208 THR A C 1
ATOM 1624 O O . THR A 1 208 ? -19.069 4.963 19.906 1.00 79.81 208 THR A O 1
ATOM 1627 N N . ASN A 1 209 ? -20.686 6.534 19.942 1.00 69.31 209 ASN A N 1
ATOM 1628 C CA . ASN A 1 209 ? -20.731 6.702 21.399 1.00 69.31 209 ASN A CA 1
ATOM 1629 C C . ASN A 1 209 ? -21.580 5.624 22.102 1.00 69.31 209 ASN A C 1
ATOM 1631 O O . ASN A 1 209 ? -21.669 5.614 23.327 1.00 69.31 209 ASN A O 1
ATOM 1635 N N . ASN A 1 210 ? -22.232 4.734 21.344 1.00 51.34 210 ASN A N 1
ATOM 1636 C CA . ASN A 1 210 ? -23.202 3.789 21.883 1.00 51.34 210 ASN A CA 1
ATOM 1637 C C . ASN A 1 210 ? -22.541 2.498 22.372 1.00 51.34 210 ASN A C 1
ATOM 1639 O O . ASN A 1 210 ? -21.984 1.728 21.600 1.00 51.34 210 ASN A O 1
ATOM 1643 N N . THR A 1 211 ? -22.722 2.215 23.659 1.00 46.97 211 THR A N 1
ATOM 1644 C CA . THR A 1 211 ? -22.400 0.950 24.335 1.00 46.97 211 THR A CA 1
ATOM 1645 C C . THR A 1 211 ? -23.359 -0.199 23.992 1.00 46.97 211 THR A C 1
ATOM 1647 O O . THR A 1 211 ? -23.344 -1.220 24.673 1.00 46.97 211 THR A O 1
ATOM 1650 N N . ASN A 1 212 ? -24.191 -0.077 22.950 1.00 38.25 212 ASN A N 1
ATOM 1651 C CA . ASN A 1 212 ? -25.202 -1.075 22.613 1.00 38.25 212 ASN A CA 1
ATOM 1652 C C . ASN A 1 212 ? -25.185 -1.482 21.132 1.00 38.25 212 ASN A C 1
ATOM 1654 O O . ASN A 1 212 ? -25.616 -0.731 20.265 1.00 38.25 212 ASN A O 1
ATOM 1658 N N . ILE A 1 213 ? -24.784 -2.746 20.962 1.00 41.81 213 ILE A N 1
ATOM 1659 C CA . ILE A 1 213 ? -25.338 -3.772 20.068 1.00 41.81 213 ILE A CA 1
ATOM 1660 C C . ILE A 1 213 ? -24.900 -3.718 18.595 1.00 41.81 213 ILE A C 1
ATOM 1662 O O . ILE A 1 213 ? -25.339 -2.901 17.796 1.00 41.81 213 ILE A O 1
ATOM 1666 N N . TYR A 1 214 ? -24.071 -4.713 18.266 1.00 41.31 214 TYR A N 1
ATOM 1667 C CA . TYR A 1 214 ? -24.006 -5.419 16.988 1.00 41.31 214 TYR A CA 1
ATOM 1668 C C . TYR A 1 214 ? -25.377 -5.448 16.296 1.00 41.31 214 TYR A C 1
ATOM 1670 O O . TYR A 1 214 ? -26.258 -6.187 16.730 1.00 41.31 214 TYR A O 1
ATOM 1678 N N . ASP A 1 215 ? -25.556 -4.656 15.240 1.00 36.75 215 ASP A N 1
ATOM 1679 C CA . ASP A 1 215 ? -26.717 -4.754 14.360 1.00 36.75 215 ASP A CA 1
ATOM 1680 C C . ASP A 1 215 ? -26.401 -5.770 13.244 1.00 36.75 215 ASP A C 1
ATOM 1682 O O . ASP A 1 215 ? -25.592 -5.470 12.361 1.00 36.75 215 ASP A O 1
ATOM 1686 N N . PRO A 1 216 ? -26.986 -6.986 13.256 1.00 39.25 216 PRO A N 1
ATOM 1687 C CA . PRO A 1 216 ? -26.799 -7.965 12.191 1.00 39.25 216 PRO A CA 1
ATOM 1688 C C . PRO A 1 216 ? -27.657 -7.649 10.953 1.00 39.25 216 PRO A C 1
ATOM 1690 O O . PRO A 1 216 ? -27.622 -8.406 9.983 1.00 39.25 216 PRO A O 1
ATOM 1693 N N . SER A 1 217 ? -28.453 -6.574 10.964 1.00 31.98 217 SER A N 1
ATOM 1694 C CA . SER A 1 217 ? -29.444 -6.268 9.931 1.00 31.98 217 SER A CA 1
ATOM 1695 C C . SER A 1 217 ? -29.046 -5.090 9.037 1.00 31.98 217 SER A C 1
ATOM 1697 O O . SER A 1 217 ? -29.663 -4.038 9.019 1.00 31.98 217 SER A O 1
ATOM 1699 N N . GLY A 1 218 ? -28.016 -5.305 8.216 1.00 40.81 218 GLY A N 1
ATOM 1700 C CA . GLY A 1 218 ? -28.105 -5.140 6.756 1.00 40.81 218 GLY A CA 1
ATOM 1701 C C . GLY A 1 218 ? -28.750 -3.896 6.114 1.00 40.81 218 GLY A C 1
ATOM 1702 O O . GLY A 1 218 ? -29.164 -4.007 4.962 1.00 40.81 218 GLY A O 1
ATOM 1703 N N . SER A 1 219 ? -28.821 -2.726 6.749 1.00 32.44 219 SER A N 1
ATOM 1704 C CA . SER A 1 219 ? -29.220 -1.484 6.067 1.00 32.44 219 SER A CA 1
ATOM 1705 C C . SER A 1 219 ? -28.273 -0.332 6.392 1.00 32.44 219 SER A C 1
ATOM 1707 O O . SER A 1 219 ? -28.589 0.572 7.161 1.00 32.44 219 SER A O 1
ATOM 1709 N N . VAL A 1 220 ? -27.090 -0.363 5.779 1.00 33.44 220 VAL A N 1
ATOM 1710 C CA . VAL A 1 220 ? -26.150 0.763 5.792 1.00 33.44 220 VAL A CA 1
ATOM 1711 C C . VAL A 1 220 ? -26.441 1.628 4.571 1.00 33.44 220 VAL A C 1
ATOM 1713 O O . VAL A 1 220 ? -26.240 1.199 3.434 1.00 33.44 220 VAL A O 1
ATOM 1716 N N . SER A 1 221 ? -26.916 2.854 4.793 1.00 28.31 221 SER A N 1
ATOM 1717 C CA . SER A 1 221 ? -26.964 3.875 3.748 1.00 28.31 221 SER A CA 1
ATOM 1718 C C . SER A 1 221 ? -25.550 4.095 3.207 1.00 28.31 221 SER A C 1
ATOM 1720 O O . SER A 1 221 ? -24.648 4.509 3.938 1.00 28.31 221 SER A O 1
ATOM 1722 N N . SER A 1 222 ? -25.354 3.787 1.930 1.00 27.58 222 SER A N 1
ATOM 1723 C CA . SER A 1 222 ? -24.082 3.868 1.221 1.00 27.58 222 SER A CA 1
ATOM 1724 C C . SER A 1 222 ? -23.653 5.323 1.012 1.00 27.58 222 SER A C 1
ATOM 1726 O O . SER A 1 222 ? -23.942 5.915 -0.026 1.00 27.58 222 SER A O 1
ATOM 1728 N N . ASN A 1 223 ? -22.933 5.898 1.972 1.00 31.50 223 ASN A N 1
ATOM 1729 C CA . ASN A 1 223 ? -22.205 7.149 1.768 1.00 31.50 223 ASN A CA 1
ATOM 1730 C C . ASN A 1 223 ? -20.729 6.830 1.526 1.00 31.50 223 ASN A C 1
ATOM 1732 O O . ASN A 1 223 ? -19.882 7.017 2.395 1.00 31.50 223 ASN A O 1
ATOM 1736 N N . PHE A 1 224 ? -20.423 6.325 0.332 1.00 39.09 224 PHE A N 1
ATOM 1737 C CA . PHE A 1 224 ? -19.046 6.296 -0.146 1.00 39.09 224 PHE A CA 1
ATOM 1738 C C . PHE A 1 224 ? -18.629 7.730 -0.456 1.00 39.09 224 PHE A C 1
ATOM 1740 O O . PHE A 1 224 ? -19.106 8.342 -1.415 1.00 39.09 224 PHE A O 1
ATOM 1747 N N . ILE A 1 225 ? -17.763 8.294 0.383 1.00 38.34 225 ILE A N 1
ATOM 1748 C CA . ILE A 1 225 ? -17.155 9.592 0.110 1.00 38.34 225 ILE A CA 1
ATOM 1749 C C . ILE A 1 225 ? -16.010 9.349 -0.878 1.00 38.34 225 ILE A C 1
ATOM 1751 O O . ILE A 1 225 ? -14.854 9.207 -0.488 1.00 38.34 225 ILE A O 1
ATOM 1755 N N . SER A 1 226 ? -16.345 9.291 -2.170 1.00 35.81 226 SER A N 1
ATOM 1756 C CA . SER A 1 226 ? -15.365 9.503 -3.238 1.00 35.81 226 SER A CA 1
ATOM 1757 C C . SER A 1 226 ? -14.975 10.984 -3.193 1.00 35.81 226 SER A C 1
ATOM 1759 O O . SER A 1 226 ? -15.795 11.870 -3.465 1.00 35.81 226 SER A O 1
ATOM 1761 N N . PHE A 1 227 ? -13.738 11.278 -2.776 1.00 42.47 227 PHE A N 1
ATOM 1762 C CA . PHE A 1 227 ? -13.246 12.647 -2.552 1.00 42.47 227 PHE A CA 1
ATOM 1763 C C . PHE A 1 227 ? -13.287 13.534 -3.811 1.00 42.47 227 PHE A C 1
ATOM 1765 O O . PHE A 1 227 ? -13.243 14.760 -3.689 1.00 42.47 227 PHE A O 1
ATOM 1772 N N . ARG A 1 228 ? -13.493 12.970 -5.015 1.00 39.19 228 ARG A N 1
ATOM 1773 C CA . ARG A 1 228 ? -13.781 13.768 -6.222 1.00 39.19 228 ARG A CA 1
ATOM 1774 C C . ARG A 1 228 ? -15.038 14.632 -6.070 1.00 39.19 228 ARG A C 1
ATOM 1776 O O . ARG A 1 228 ? -15.067 15.746 -6.588 1.00 39.19 228 ARG A O 1
ATOM 1783 N N . LYS A 1 229 ? -16.050 14.195 -5.308 1.00 33.31 229 LYS A N 1
ATOM 1784 C CA . LYS A 1 229 ? -17.241 15.023 -5.029 1.00 33.31 229 LYS A CA 1
ATOM 1785 C C . LYS A 1 229 ? -16.994 16.102 -3.971 1.00 33.31 229 LYS A C 1
ATOM 1787 O O . LYS A 1 229 ? -17.642 17.144 -4.025 1.00 33.31 229 LYS A O 1
ATOM 1792 N N . LEU A 1 230 ? -16.040 15.898 -3.059 1.00 38.78 230 LEU A N 1
ATOM 1793 C CA . LEU A 1 230 ? -15.681 16.901 -2.051 1.00 38.78 230 LEU A CA 1
ATOM 1794 C C . LEU A 1 230 ? -14.938 18.087 -2.687 1.00 38.78 230 LEU A C 1
ATOM 1796 O O . LEU A 1 230 ? -15.229 19.237 -2.362 1.00 38.78 230 LEU A O 1
ATOM 1800 N N . ILE A 1 231 ? -14.057 17.824 -3.661 1.00 43.47 231 ILE A N 1
ATOM 1801 C CA . ILE A 1 231 ? -13.350 18.879 -4.408 1.00 43.47 231 ILE A CA 1
ATOM 1802 C C . ILE A 1 231 ? -14.337 19.729 -5.222 1.00 43.47 231 ILE A C 1
ATOM 1804 O O . ILE A 1 231 ? -14.234 20.952 -5.209 1.00 43.47 231 ILE A O 1
ATOM 1808 N N . ILE A 1 232 ? -15.345 19.121 -5.861 1.00 41.16 232 ILE A N 1
ATOM 1809 C CA . ILE A 1 232 ? -16.376 19.879 -6.594 1.00 41.16 232 ILE A CA 1
ATOM 1810 C C . ILE A 1 232 ? -17.185 20.771 -5.638 1.00 41.16 232 ILE A C 1
ATOM 1812 O O . ILE A 1 232 ? -17.454 21.922 -5.970 1.00 41.16 232 ILE A O 1
ATOM 1816 N N . PHE A 1 233 ? -17.522 20.296 -4.435 1.00 36.72 233 PHE A N 1
ATOM 1817 C CA . PHE A 1 233 ? -18.294 21.091 -3.472 1.00 36.72 233 PHE A CA 1
ATOM 1818 C C . PHE A 1 233 ? -17.501 22.290 -2.921 1.00 36.72 233 PHE A C 1
ATOM 1820 O O . PHE A 1 233 ? -18.049 23.385 -2.792 1.00 36.72 233 PHE A O 1
ATOM 1827 N N . ILE A 1 234 ? -16.201 22.110 -2.658 1.00 44.09 234 ILE A N 1
ATOM 1828 C CA . ILE A 1 234 ? -15.316 23.180 -2.169 1.00 44.09 234 ILE A CA 1
ATOM 1829 C C . ILE A 1 234 ? -15.031 24.205 -3.276 1.00 44.09 234 ILE A C 1
ATOM 1831 O O . ILE A 1 234 ? -15.111 25.407 -3.028 1.00 44.09 234 ILE A O 1
ATOM 1835 N N . VAL A 1 235 ? -14.768 23.764 -4.512 1.00 43.62 235 VAL A N 1
ATOM 1836 C CA . VAL A 1 235 ? -14.523 24.682 -5.640 1.00 43.62 235 VAL A CA 1
ATOM 1837 C C . VAL A 1 235 ? -15.783 25.485 -5.979 1.00 43.62 235 VAL A C 1
ATOM 1839 O O . VAL A 1 235 ? -15.689 26.693 -6.184 1.00 43.62 235 VAL A O 1
ATOM 1842 N N . VAL A 1 236 ? -16.972 24.869 -5.962 1.00 39.06 236 VAL A N 1
ATOM 1843 C CA . VAL A 1 236 ? -18.233 25.592 -6.205 1.00 39.06 236 VAL A CA 1
ATOM 1844 C C . VAL A 1 236 ? -18.515 26.617 -5.102 1.00 39.06 236 VAL A C 1
ATOM 1846 O O . VAL A 1 236 ? -18.903 27.735 -5.428 1.00 39.06 236 VAL A O 1
ATOM 1849 N N . GLN A 1 237 ? -18.261 26.310 -3.822 1.00 37.38 237 GLN A N 1
ATOM 1850 C CA . GLN A 1 237 ? -18.429 27.298 -2.747 1.00 37.38 237 GLN A CA 1
ATOM 1851 C C . GLN A 1 237 ? -17.428 28.457 -2.815 1.00 37.38 237 GLN A C 1
ATOM 1853 O O . GLN A 1 237 ? -17.826 29.603 -2.613 1.00 37.38 237 GLN A O 1
ATOM 1858 N N . ILE A 1 238 ? -16.155 28.191 -3.128 1.00 45.47 238 ILE A N 1
ATOM 1859 C CA . ILE A 1 238 ? -15.130 29.242 -3.248 1.00 45.47 238 ILE A CA 1
ATOM 1860 C C . ILE A 1 238 ? -15.432 30.167 -4.433 1.00 45.47 238 ILE A C 1
ATOM 1862 O O . ILE A 1 238 ? -15.235 31.377 -4.332 1.00 45.47 238 ILE A O 1
ATOM 1866 N N . VAL A 1 239 ? -15.949 29.630 -5.542 1.00 42.91 239 VAL A N 1
ATOM 1867 C CA . VAL A 1 239 ? -16.362 30.445 -6.694 1.00 42.91 239 VAL A CA 1
ATOM 1868 C C . VAL A 1 239 ? -17.619 31.261 -6.369 1.00 42.91 239 VAL A C 1
ATOM 1870 O O . VAL A 1 239 ? -17.674 32.437 -6.720 1.00 42.91 239 VAL A O 1
ATOM 1873 N N . TYR A 1 240 ? -18.589 30.699 -5.639 1.00 42.09 240 TYR A N 1
ATOM 1874 C CA . TYR A 1 240 ? -19.810 31.425 -5.260 1.00 42.09 240 TYR A CA 1
ATOM 1875 C C . TYR A 1 240 ? -19.553 32.575 -4.273 1.00 42.09 240 TYR A C 1
ATOM 1877 O O . TYR A 1 240 ? -20.215 33.605 -4.367 1.00 42.09 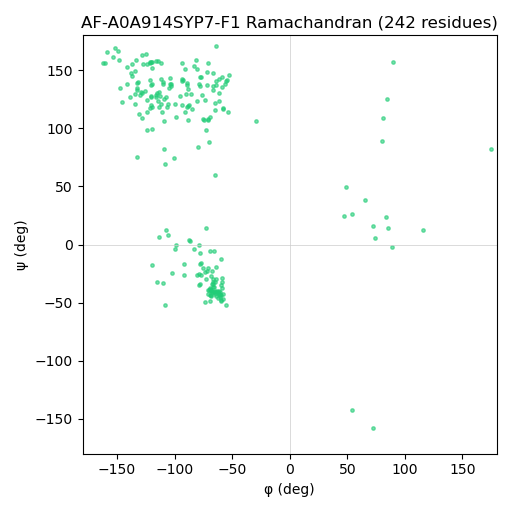240 TYR A O 1
ATOM 1885 N N . LEU A 1 241 ? -18.586 32.432 -3.358 1.00 44.75 241 LEU A N 1
ATOM 1886 C CA . LEU A 1 241 ? -18.218 33.486 -2.400 1.00 44.75 241 LEU A CA 1
ATOM 1887 C C . LEU A 1 241 ? -17.364 34.617 -2.997 1.00 44.75 241 LEU A C 1
ATOM 1889 O O . LEU A 1 241 ? -17.241 35.659 -2.369 1.00 44.75 241 LEU A O 1
ATOM 1893 N N . ASN A 1 242 ? -16.761 34.426 -4.173 1.00 45.16 242 ASN A N 1
ATOM 1894 C CA . ASN A 1 242 ? -15.953 35.461 -4.836 1.00 45.16 242 ASN A CA 1
ATOM 1895 C C . ASN A 1 242 ? -16.718 36.226 -5.933 1.00 45.16 242 ASN A C 1
ATOM 1897 O O . ASN A 1 242 ? -16.148 37.109 -6.571 1.00 45.16 242 ASN A O 1
ATOM 1901 N N . LEU A 1 243 ? -17.988 35.885 -6.173 1.00 44.84 243 LEU A N 1
ATOM 1902 C CA . LEU A 1 243 ? -18.836 36.500 -7.202 1.00 44.84 243 LEU A CA 1
ATOM 1903 C C . LEU A 1 243 ? -20.024 37.301 -6.635 1.00 44.84 243 LEU A C 1
ATOM 1905 O O . LEU A 1 243 ? -20.832 37.794 -7.422 1.00 44.84 243 LEU A O 1
ATOM 1909 N N . TYR A 1 244 ? -20.106 37.472 -5.309 1.00 43.59 244 TYR A N 1
ATOM 1910 C CA . TYR A 1 244 ? -21.093 38.316 -4.624 1.00 43.59 244 TYR A CA 1
ATOM 1911 C C . TYR A 1 244 ? -20.466 39.136 -3.500 1.00 43.59 244 TYR A C 1
ATOM 1913 O O . TYR A 1 244 ? -19.716 38.543 -2.694 1.00 43.59 244 TYR A O 1
#

Sequence (244 aa):
MTISNYFVESGLSPTAVPIIPLGPIKGVVMRDNLTSQLASIDQIGTDFAPNIGVIPNGLTLLQVGSFSILDTVAFDYPPSEGGFLHFLVAIDPLYIPSAIFLYYNYPSFGETIFNLTESNQRFDRGFDYIIGNASILQQTQYKSHFVILIFRTMQAIENGTQIETDLFTSKGDLAFFLSTTFTGEILDAPILGTIFRLRTPSTIFQTTNNTNIYDPSGSVSSNFISFRKLIIFIVVQIVYLNLY

Mean predicted aligned error: 12.26 Å

Foldseek 3Di:
DFQVCLCVVVVVPPQQPPFGAPHAFQKWWWAAPVDRAIAIDRDFDDEDECDDDDDPPDGDRHARDQDIDTFKTAHPFADDAAFWKKKWKKKQLVDPPIKIKIKFGQGGHSDRMDGPVVSVVPDDTDIDMATAQDADAQDQKDKMKMKMFMFGANYGPPDVVQVNVLRVVCSRNNSCSLPPGPVNVRRDHTNYMGMYIYMHRDYNGHYDNDPDDDDPDDDDDDPPCPVVVVVVVVVVVVVVVVPD

Nearest PDB structures (foldseek):
  8cka-assembly1_B  TM=3.926E-01  e=1.951E+00  Deinococcus radiodurans R1 = ATCC 13939 = DSM 20539
  7pmn-assembly1_3  TM=1.837E-01  e=4.395E+00  Saccharomyces cerevisiae